Protein AF-A0A5P2C027-F1 (afdb_monomer_lite)

Foldseek 3Di:
DWDWDKDFWFQDPVRCVLQVHDRGQTWIWIWTFDDDPNATFKIKIKTFHCVQQPPFCSRPSDDDVVDPQVRCVVSVNHFDDKDKDKDKDFDDPVCCVSRVDDRVFIKIWIWMFTAGPVRGTGMIMIMIGGPLLCVVVVCLLVCVQPAFAFDPDLVVSCVVSVDDSVSSVVSLVVCVLQVQWDDDVVGTIGGHNQPADEDEVVQQPDFDPFPDPRSVCVVLVVVVWRKDKDWDDWDWDQDDPVQCVLQVHDNPATWIWTWMFMDINNATFKIKIKTFHCVQQPPDCSRPNDADGSHDQVVCVVSVFHFDDKDKDKDWDFDDPCRCVRNVRSDRQIKIWIWIFTAGPPRRTGMTMIMIGRPSRHDYDYDDDDD

Secondary structure (DSSP, 8-state):
---EEEEEEEPPHHHHHHHTS-TT-EEEEEEEEEEETTEEEEEEEEEEEHHHHTTSGGGSSSPPTT-HHHHHHHTT--EEEEEEEEEEE---HHHHHHHT--TT--EEEEEEEEEETTS-EEEEEEEEEEGGGTHHHHHHHHTSS-TTPBPPPHHHHHHHTT--HHHHHHHHHHHHHTTSEE--TTS--EE-----EEE-GGGGTSPPPTTPPPHHHHHHHHTT--EEEEEEEEEEEPPPHHHHHHTT--TT--EEEEEEEEEETTEEEEEEEEEEEHHHHTTSGGGSSSPPTTHHHHHHHHTT----EEEEEEEEEPPPHHHHHHTT-SSSPPEEEEEEEEE-GGG-EEEEEEEEEEGGGEEE-------

Sequence (371 aa):
MPAIRLREVPAPEAVAELLRVTPGDPVVVRRRIIELDGEPCELTETYDPVAIARGTPLAETKKIRGGAVTLLAELGHIGVHVREDVTARMPDGDERTALNLDPAEPVLRLNRVTLDAGDRPIQADMMVMPAHRQQLRYEIMSGDLVPGSKLPSTNQLKERFEASNATIQKALQLLKEEGLVIGRAGAAVTVREHRQRTMRPASYMAPAPPGEPYRWLTEATRHGAAAHSTLLKVAEVRPPADVSAALNLAADETALLRQQILTIDDEPVELVKSYYPLGIARGTAITGKRKIKGGTPSLLAELGYPPRLSVDRVSARVPTQEQFQALRLPSDLPVLRTLRVVHSDDDVPIEVTVMVKAGHLYEMRYEFTPE

Organism: Streptomyces venezuelae (NCBI:txid54571)

InterPro domains:
  IPR000524 Transcription regulator HTH, GntR [PF00392] (134-191)
  IPR000524 Transcription regulator HTH, GntR [PR00035] (151-165)
  IPR000524 Transcription regulator HTH, GntR [PR00035] (165-181)
  IPR000524 Transcription regulator HTH, GntR [PS50949] (126-194)
  IPR000524 Transcription regulator HTH, GntR [SM00345] (132-191)
  IPR000524 Transcription regulator HTH, GntR [cd07377] (134-192)
  IPR011663 UbiC transcription regulator-associated [PF07702] (4-133)
  IPR011663 UbiC transcription regulator-associated [PF07702] (224-360)
  IPR011663 UbiC transcription regulator-associated [SM00866] (1-135)
  IPR011663 UbiC transcription regulator-associated [SM00866] (222-363)
  IPR028978 Chorismate pyruvate-lyase/UbiC transcription regulator-associated domain superfamily [G3DSA:3.40.1410.10] (2-135)
  IPR028978 Chorismate pyruvate-lyase/UbiC transcription regulator-associated domain superfamily [G3DSA:3.40.1410.10] (208-366)
  IPR028978 Chorismate pyruvate-lyase/UbiC transcription regulator-associated domain superfamily [SSF64288] (5-139)
  IPR028978 Chorismate pyruvate-lyase/UbiC transcription regulator-associated domain superfamily [SSF64288] (211-368)
  IPR036388 Winged helix-like DNA-binding domain superfamily [G3DSA:1.10.10.10] (136-201)
  IPR036390 Winged helix DNA-binding domain superfamily [SSF46785] (134-195)
  IPR050679 Bacterial HTH-type transcriptional regulator [PTHR44846] (133-369)

Radius of gyration: 24.4 Å; chains: 1; bounding box: 61×40×64 Å

Structure (mmCIF, N/CA/C/O backbone):
data_AF-A0A5P2C027-F1
#
_entry.id   AF-A0A5P2C027-F1
#
loop_
_atom_site.group_PDB
_atom_site.id
_atom_site.type_symbol
_atom_site.label_atom_id
_atom_site.label_alt_id
_atom_site.label_comp_id
_atom_site.label_asym_id
_atom_site.label_entity_id
_atom_site.label_seq_id
_atom_site.pdbx_PDB_ins_code
_atom_site.Cartn_x
_atom_site.Cartn_y
_atom_site.Cartn_z
_atom_site.occupancy
_atom_site.B_iso_or_equiv
_atom_site.auth_seq_id
_atom_site.auth_comp_id
_atom_site.auth_asym_id
_atom_site.auth_atom_id
_atom_site.pdbx_PDB_model_num
ATOM 1 N N . MET A 1 1 ? 8.558 8.592 -28.792 1.00 34.72 1 MET A N 1
ATOM 2 C CA . MET A 1 1 ? 7.306 8.023 -28.229 1.00 34.72 1 MET A CA 1
ATOM 3 C C . MET A 1 1 ? 7.458 6.517 -28.296 1.00 34.72 1 MET A C 1
ATOM 5 O O . MET A 1 1 ? 7.895 6.073 -29.350 1.00 34.72 1 MET A O 1
ATOM 9 N N . PRO A 1 2 ? 7.148 5.755 -27.234 1.00 49.03 2 PRO A N 1
ATOM 10 C CA . PRO A 1 2 ? 7.379 4.314 -27.240 1.00 49.03 2 PRO A CA 1
ATOM 11 C C . PRO A 1 2 ? 6.586 3.668 -28.380 1.00 49.03 2 PRO A C 1
ATOM 13 O O . PRO A 1 2 ? 5.412 3.993 -28.580 1.00 49.03 2 PRO A O 1
ATOM 16 N N . ALA A 1 3 ? 7.223 2.782 -29.144 1.00 57.41 3 ALA A N 1
ATOM 17 C CA . ALA A 1 3 ? 6.546 2.020 -30.183 1.00 57.41 3 ALA A CA 1
ATOM 18 C C . ALA A 1 3 ? 5.555 1.049 -29.519 1.00 57.41 3 ALA A C 1
ATOM 20 O O . ALA A 1 3 ? 5.962 0.110 -28.836 1.00 57.41 3 ALA A O 1
ATOM 21 N N . ILE A 1 4 ? 4.252 1.297 -29.685 1.00 65.62 4 ILE A N 1
ATOM 22 C CA . ILE A 1 4 ? 3.188 0.434 -29.156 1.00 65.62 4 ILE A CA 1
ATOM 23 C C . ILE A 1 4 ? 2.744 -0.515 -30.267 1.00 65.62 4 ILE A C 1
ATOM 25 O O . ILE A 1 4 ? 2.211 -0.070 -31.284 1.00 65.62 4 ILE A O 1
ATOM 29 N N . ARG A 1 5 ? 2.930 -1.822 -30.067 1.00 76.88 5 ARG A N 1
ATOM 30 C CA . ARG A 1 5 ? 2.364 -2.861 -30.938 1.00 76.88 5 ARG A CA 1
ATOM 31 C C . ARG A 1 5 ? 1.199 -3.534 -30.224 1.00 76.88 5 ARG A C 1
ATOM 33 O O . ARG A 1 5 ? 1.372 -4.068 -29.133 1.00 76.88 5 ARG A O 1
ATOM 40 N N . LEU A 1 6 ? 0.024 -3.482 -30.845 1.00 80.31 6 LEU A N 1
ATOM 41 C CA . LEU A 1 6 ? -1.207 -4.096 -30.357 1.00 80.31 6 LEU A CA 1
ATOM 42 C C . LEU A 1 6 ? -1.567 -5.283 -31.252 1.00 80.31 6 LEU A C 1
ATOM 44 O O . LEU A 1 6 ? -1.564 -5.143 -32.476 1.00 80.31 6 LEU A O 1
ATOM 48 N N . ARG A 1 7 ? -1.902 -6.422 -30.651 1.00 85.56 7 ARG A N 1
ATOM 49 C CA . ARG A 1 7 ? -2.387 -7.610 -31.364 1.00 85.56 7 ARG A CA 1
ATOM 50 C C . ARG A 1 7 ? -3.332 -8.411 -30.464 1.00 85.56 7 ARG A C 1
ATOM 52 O O . ARG A 1 7 ? -3.095 -8.498 -29.264 1.00 85.56 7 ARG A O 1
ATOM 59 N N . GLU A 1 8 ? -4.379 -8.989 -31.041 1.00 89.94 8 GLU A N 1
ATOM 60 C CA . GLU A 1 8 ? -5.101 -10.105 -30.417 1.00 89.94 8 GLU A CA 1
ATOM 61 C C . GLU A 1 8 ? -4.334 -11.383 -30.769 1.00 89.94 8 GLU A C 1
ATOM 63 O O . GLU A 1 8 ? -3.991 -11.598 -31.935 1.00 89.94 8 GLU A O 1
ATOM 68 N N . VAL A 1 9 ? -3.969 -12.175 -29.765 1.00 92.31 9 VAL A N 1
ATOM 69 C CA . VAL A 1 9 ? -3.110 -13.357 -29.921 1.00 92.31 9 VAL A CA 1
ATOM 70 C C . VAL A 1 9 ? -3.631 -14.519 -29.091 1.00 92.31 9 VAL A C 1
ATOM 72 O O . VAL A 1 9 ? -4.274 -14.281 -28.069 1.00 92.31 9 VAL A O 1
ATOM 75 N N . PRO A 1 10 ? -3.330 -15.769 -29.479 1.00 94.12 10 PRO A N 1
ATOM 76 C CA . PRO A 1 10 ? -3.503 -16.901 -28.577 1.00 94.12 10 PRO A CA 1
ATOM 77 C C . PRO A 1 10 ? -2.632 -16.706 -27.330 1.00 94.12 10 PRO A C 1
ATOM 79 O O . PRO A 1 10 ? -1.448 -16.382 -27.456 1.00 94.12 10 PRO A O 1
ATOM 82 N N . ALA A 1 11 ? -3.208 -16.896 -26.142 1.00 92.56 11 ALA A N 1
ATOM 83 C CA . ALA A 1 11 ? -2.509 -16.759 -24.870 1.00 92.56 11 ALA A CA 1
ATOM 84 C C . ALA A 1 11 ? -1.331 -17.746 -24.793 1.00 92.56 11 ALA A C 1
ATOM 86 O O . ALA A 1 11 ? -1.560 -18.961 -24.841 1.00 92.56 11 ALA A O 1
ATOM 87 N N . PRO A 1 12 ? -0.081 -17.257 -24.655 1.00 90.88 12 PRO A N 1
ATOM 88 C CA . PRO A 1 12 ? 1.060 -18.112 -24.334 1.00 90.88 12 PRO A CA 1
ATOM 89 C C . PRO A 1 12 ? 0.836 -18.844 -23.007 1.00 90.88 12 PRO A C 1
ATOM 91 O O . PRO A 1 12 ? 0.180 -18.292 -22.129 1.00 90.88 12 PRO A O 1
ATOM 94 N N . GLU A 1 13 ? 1.427 -20.026 -22.809 1.00 89.69 13 GLU A N 1
ATOM 95 C CA . GLU A 1 13 ? 1.223 -20.837 -21.590 1.00 89.69 13 GLU A CA 1
ATOM 96 C C . GLU A 1 13 ? 1.405 -20.037 -20.291 1.00 89.69 13 GLU A C 1
ATOM 98 O O . GLU A 1 13 ? 0.521 -20.036 -19.440 1.00 89.69 13 GLU A O 1
ATOM 103 N N . ALA A 1 14 ? 2.495 -19.272 -20.179 1.00 84.31 14 ALA A N 1
ATOM 104 C CA . ALA A 1 14 ? 2.765 -18.451 -18.997 1.00 84.31 14 ALA A CA 1
ATOM 105 C C . ALA A 1 14 ? 1.710 -17.351 -18.769 1.00 84.31 14 ALA A C 1
ATOM 107 O O . ALA A 1 14 ? 1.398 -17.010 -17.634 1.00 84.31 14 ALA A O 1
ATOM 108 N N . VAL A 1 15 ? 1.151 -16.785 -19.842 1.00 93.25 15 VAL A N 1
ATOM 109 C CA . VAL A 1 15 ? 0.081 -15.779 -19.752 1.00 93.25 15 VAL A CA 1
ATOM 110 C C . VAL A 1 15 ? -1.243 -16.445 -19.403 1.00 93.25 15 VAL A C 1
ATOM 112 O O . VAL A 1 15 ? -2.004 -15.898 -18.613 1.00 93.25 15 VAL A O 1
ATOM 115 N N . ALA A 1 16 ? -1.512 -17.621 -19.970 1.00 94.19 16 ALA A N 1
ATOM 116 C CA . ALA A 1 16 ? -2.714 -18.392 -19.702 1.00 94.19 16 ALA A CA 1
ATOM 117 C C . ALA A 1 16 ? -2.787 -18.824 -18.233 1.00 94.19 16 ALA A C 1
ATOM 119 O O . ALA A 1 16 ? -3.833 -18.675 -17.607 1.00 94.19 16 ALA A O 1
ATOM 120 N N . GLU A 1 17 ? -1.660 -19.253 -17.660 1.00 91.56 17 GLU A N 1
ATOM 121 C CA . GLU A 1 17 ? -1.535 -19.555 -16.233 1.00 91.56 17 GLU A CA 1
ATOM 122 C C . GLU A 1 17 ? -1.836 -18.323 -15.363 1.00 91.56 17 GLU A C 1
ATOM 124 O O . GLU A 1 17 ? -2.687 -18.385 -14.473 1.00 91.56 17 GLU A O 1
ATOM 129 N N . LEU A 1 18 ? -1.204 -17.179 -15.657 1.00 90.25 18 LEU A N 1
ATOM 130 C CA . LEU A 1 18 ? -1.427 -15.928 -14.920 1.00 90.25 18 LEU A CA 1
ATOM 131 C C . LEU A 1 18 ? -2.881 -15.451 -15.029 1.00 90.25 18 LEU A C 1
ATOM 133 O O . LEU A 1 18 ? -3.500 -15.104 -14.025 1.00 90.25 18 LEU A O 1
ATOM 137 N N . LEU A 1 19 ? -3.443 -15.458 -16.239 1.00 95.12 19 LEU A N 1
ATOM 138 C CA . LEU A 1 19 ? -4.814 -15.029 -16.511 1.00 95.12 19 LEU A CA 1
ATOM 139 C C . LEU A 1 19 ? -5.866 -16.106 -16.217 1.00 95.12 19 LEU A C 1
ATOM 141 O O . LEU A 1 19 ? -7.051 -15.849 -16.412 1.00 95.12 19 LEU A O 1
ATOM 145 N N . ARG A 1 20 ? -5.472 -17.286 -15.725 1.00 95.31 20 ARG A N 1
ATOM 146 C CA . ARG A 1 20 ? -6.372 -18.422 -15.454 1.00 95.31 20 ARG A CA 1
ATOM 147 C C . ARG A 1 20 ? -7.328 -18.708 -16.628 1.00 95.31 20 ARG A C 1
ATOM 149 O O . ARG A 1 20 ? -8.505 -19.002 -16.422 1.00 95.31 20 ARG A O 1
ATOM 156 N N . VAL A 1 21 ? -6.810 -18.596 -17.851 1.00 93.50 21 VAL A N 1
ATOM 157 C CA . VAL A 1 21 ? -7.492 -18.953 -19.107 1.00 93.50 21 VAL A CA 1
ATOM 158 C C . VAL A 1 21 ? -6.856 -20.209 -19.695 1.00 93.50 21 VAL A C 1
ATOM 160 O O . VAL A 1 21 ? -5.806 -20.663 -19.240 1.00 93.50 21 VAL A O 1
ATOM 163 N N . THR A 1 22 ? -7.476 -20.791 -20.715 1.00 94.56 22 THR A N 1
ATOM 164 C CA . THR A 1 22 ? -6.893 -21.940 -21.413 1.00 94.56 22 THR A CA 1
ATOM 165 C C . THR A 1 22 ? -5.741 -21.458 -22.298 1.00 94.56 22 THR A C 1
ATOM 167 O O . THR A 1 22 ? -5.896 -20.447 -22.990 1.00 94.56 22 THR A O 1
ATOM 170 N N . PRO A 1 23 ? -4.584 -22.146 -22.339 1.00 93.88 23 PRO A N 1
ATOM 171 C CA . PRO A 1 23 ? -3.564 -21.866 -23.346 1.00 93.88 23 PRO A CA 1
ATOM 172 C C . PRO A 1 23 ? -4.173 -21.856 -24.752 1.00 93.88 23 PRO A C 1
ATOM 174 O O . PRO A 1 23 ? -4.894 -22.778 -25.131 1.00 93.88 23 PRO A O 1
ATOM 177 N N . GLY A 1 24 ? -3.902 -20.796 -25.515 1.00 91.50 24 GLY A N 1
ATOM 178 C CA . GLY A 1 24 ? -4.522 -20.568 -26.822 1.00 91.50 24 GLY A CA 1
ATOM 179 C C . GLY A 1 24 ? -5.790 -19.705 -26.817 1.00 91.50 24 GLY A C 1
ATOM 180 O O . GLY A 1 24 ? -6.157 -19.218 -27.887 1.00 91.50 24 GLY A O 1
ATOM 181 N N . ASP A 1 25 ? -6.410 -19.442 -25.660 1.00 93.56 25 ASP A N 1
ATOM 182 C CA . ASP A 1 25 ? -7.537 -18.506 -25.564 1.00 93.56 25 ASP A CA 1
ATOM 183 C C . ASP A 1 25 ? -7.110 -17.103 -26.025 1.00 93.56 25 ASP A C 1
ATOM 185 O O . ASP A 1 25 ? -5.972 -16.687 -25.787 1.00 93.56 25 ASP A O 1
ATOM 189 N N . PRO A 1 26 ? -7.987 -16.345 -26.704 1.00 94.38 26 PRO A N 1
ATOM 190 C CA . PRO A 1 26 ? -7.595 -15.068 -27.271 1.00 94.38 26 PRO A CA 1
ATOM 191 C C . PRO A 1 26 ? -7.419 -14.009 -26.171 1.00 94.38 26 PRO A C 1
ATOM 193 O O . PRO A 1 26 ? -8.298 -13.787 -25.332 1.00 94.38 26 PRO A O 1
ATOM 196 N N . VAL A 1 27 ? -6.280 -13.319 -26.208 1.00 96.25 27 VAL A N 1
ATOM 197 C CA . VAL A 1 27 ? -5.920 -12.200 -25.324 1.00 96.25 27 VAL A CA 1
ATOM 198 C C . VAL A 1 27 ? -5.452 -11.009 -26.153 1.00 96.25 27 VAL A C 1
ATOM 200 O O . VAL A 1 27 ? -4.854 -11.165 -27.219 1.00 96.25 27 VAL A O 1
ATOM 203 N N . VAL A 1 28 ? -5.713 -9.800 -25.668 1.00 94.88 28 VAL A N 1
ATOM 204 C CA . VAL A 1 28 ? -5.185 -8.575 -26.273 1.00 94.88 28 VAL A CA 1
ATOM 205 C C . VAL A 1 28 ? -3.840 -8.280 -25.633 1.00 94.88 28 VAL A C 1
ATOM 207 O O . VAL A 1 28 ? -3.765 -8.148 -24.420 1.00 94.88 28 VAL A O 1
ATOM 210 N N . VAL A 1 29 ? -2.780 -8.154 -26.434 1.00 94.56 29 VAL A N 1
ATOM 211 C CA . VAL A 1 29 ? -1.458 -7.762 -25.934 1.00 94.56 29 VAL A CA 1
ATOM 212 C C . VAL A 1 29 ? -1.031 -6.402 -26.465 1.00 94.56 29 VAL A C 1
ATOM 214 O O . VAL A 1 29 ? -1.062 -6.134 -27.671 1.00 94.56 29 VAL A O 1
ATOM 217 N N . ARG A 1 30 ? -0.578 -5.552 -25.542 1.00 90.69 30 ARG A N 1
ATOM 218 C CA . ARG A 1 30 ? 0.087 -4.276 -25.800 1.00 90.69 30 ARG A CA 1
ATOM 219 C C . ARG A 1 30 ? 1.558 -4.401 -25.458 1.00 90.69 30 ARG A C 1
ATOM 221 O O . ARG A 1 30 ? 1.946 -4.356 -24.292 1.00 90.69 30 ARG A O 1
ATOM 228 N N . ARG A 1 31 ? 2.380 -4.498 -26.496 1.00 90.50 31 ARG A N 1
ATOM 229 C CA . ARG A 1 31 ? 3.836 -4.516 -26.388 1.00 90.50 31 ARG A CA 1
ATOM 230 C C . ARG A 1 31 ? 4.387 -3.097 -26.477 1.00 90.50 31 ARG A C 1
ATOM 232 O O . ARG A 1 31 ? 4.053 -2.366 -27.412 1.00 90.50 31 ARG A O 1
ATOM 239 N N . ARG A 1 32 ? 5.223 -2.715 -25.514 1.00 85.81 32 ARG A N 1
ATOM 240 C CA . ARG A 1 32 ? 5.830 -1.388 -25.370 1.00 85.81 32 ARG A CA 1
ATOM 241 C C . ARG A 1 32 ? 7.313 -1.537 -25.068 1.00 85.81 32 ARG A C 1
ATOM 243 O O . ARG A 1 32 ? 7.683 -2.324 -24.209 1.00 85.81 32 ARG A O 1
ATOM 250 N N . ILE A 1 33 ? 8.139 -0.757 -25.754 1.00 85.12 33 ILE A N 1
ATOM 251 C CA . ILE A 1 33 ? 9.543 -0.572 -25.383 1.00 85.12 33 ILE A CA 1
ATOM 252 C C . ILE A 1 33 ? 9.637 0.780 -24.690 1.00 85.12 33 ILE A C 1
ATOM 254 O O . ILE A 1 33 ? 9.237 1.798 -25.260 1.00 85.12 33 ILE A O 1
ATOM 258 N N . ILE A 1 34 ? 10.103 0.777 -23.448 1.00 74.50 34 ILE A N 1
ATOM 259 C CA . ILE A 1 34 ? 10.390 1.988 -22.692 1.00 74.50 34 ILE A CA 1
ATOM 260 C C . ILE A 1 34 ? 11.829 2.379 -23.006 1.00 74.50 34 ILE A C 1
ATOM 262 O O . ILE A 1 34 ? 12.758 1.598 -22.806 1.00 74.50 34 ILE A O 1
ATOM 266 N N . GLU A 1 35 ? 11.987 3.591 -23.527 1.00 67.81 35 GLU A N 1
ATOM 267 C CA . GLU A 1 35 ? 13.278 4.172 -23.878 1.00 67.81 35 GLU A CA 1
ATOM 268 C C . GLU A 1 35 ? 13.659 5.260 -22.880 1.00 67.81 35 GLU A C 1
ATOM 270 O O . GLU A 1 35 ? 12.820 6.040 -22.415 1.00 67.81 35 GLU A O 1
ATOM 275 N N . LEU A 1 36 ? 14.954 5.353 -22.617 1.00 50.41 36 LEU A N 1
ATOM 276 C CA . LEU A 1 36 ? 15.556 6.308 -21.714 1.00 50.41 36 LEU A CA 1
ATOM 277 C C . LEU A 1 36 ? 16.736 6.981 -22.428 1.00 50.41 36 LEU A C 1
ATOM 279 O O . LEU A 1 36 ? 17.735 6.338 -22.710 1.00 50.41 36 LEU A O 1
ATOM 283 N N . ASP A 1 37 ? 16.612 8.276 -22.739 1.00 54.81 37 ASP A N 1
ATOM 284 C CA . ASP A 1 37 ? 17.549 9.009 -23.628 1.00 54.81 37 ASP A CA 1
ATOM 285 C C . ASP A 1 37 ? 17.767 8.352 -25.001 1.00 54.81 37 ASP A C 1
ATOM 287 O O . ASP A 1 37 ? 18.843 8.446 -25.581 1.00 54.81 37 ASP A O 1
ATOM 291 N N . GLY A 1 38 ? 16.732 7.702 -25.538 1.00 65.19 38 GLY A N 1
ATOM 292 C CA . GLY A 1 38 ? 16.801 7.009 -26.828 1.00 65.19 38 GLY A CA 1
ATOM 293 C C . GLY A 1 38 ? 17.336 5.578 -26.751 1.00 65.19 38 GLY A C 1
ATOM 294 O O . GLY A 1 38 ? 17.335 4.899 -27.770 1.00 65.19 38 GLY A O 1
ATOM 295 N N . GLU A 1 39 ? 17.724 5.095 -25.566 1.00 68.31 39 GLU A N 1
ATOM 296 C CA . GLU A 1 39 ? 18.143 3.707 -25.348 1.00 68.31 39 GLU A CA 1
ATOM 297 C C . GLU A 1 39 ? 17.007 2.876 -24.728 1.00 68.31 39 GLU A C 1
ATOM 299 O O . GLU A 1 39 ? 16.474 3.260 -23.680 1.00 68.31 39 GLU A O 1
ATOM 304 N N . PRO A 1 40 ? 16.635 1.724 -25.306 1.00 77.69 40 PRO A N 1
ATOM 305 C CA . PRO A 1 40 ? 15.703 0.785 -24.689 1.00 77.69 40 PRO A CA 1
ATOM 306 C C . PRO A 1 40 ? 16.172 0.322 -23.300 1.00 77.69 40 PRO A C 1
ATOM 308 O O . PRO A 1 40 ? 17.321 -0.085 -23.110 1.00 77.69 40 PRO A O 1
ATOM 311 N N . CYS A 1 41 ? 15.292 0.378 -22.301 1.00 73.25 41 CYS A N 1
ATOM 312 C CA . CYS A 1 41 ? 15.611 -0.049 -20.934 1.00 73.25 41 CYS A CA 1
ATOM 313 C C . CYS A 1 41 ? 14.600 -1.019 -20.322 1.00 73.25 41 CYS A C 1
ATOM 315 O O . CYS A 1 41 ? 14.922 -1.671 -19.333 1.00 73.25 41 CYS A O 1
ATOM 317 N N . GLU A 1 42 ? 13.403 -1.129 -20.892 1.00 79.75 42 GLU A N 1
A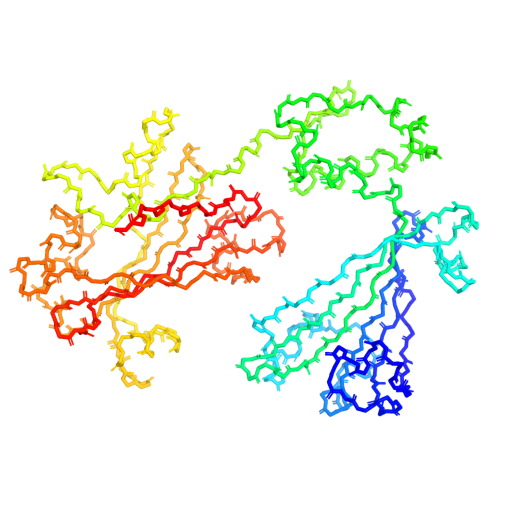TOM 318 C CA . GLU A 1 42 ? 12.404 -2.105 -20.469 1.00 79.75 42 GLU A CA 1
ATOM 319 C C . GLU A 1 42 ? 11.519 -2.496 -21.651 1.00 79.75 42 GLU A C 1
ATOM 321 O O . GLU A 1 42 ? 11.108 -1.653 -22.453 1.00 79.75 42 GLU A O 1
ATOM 326 N N . LEU A 1 43 ? 11.227 -3.789 -21.753 1.00 87.88 43 LEU A N 1
ATOM 327 C CA . LEU A 1 43 ? 10.236 -4.330 -22.663 1.00 87.88 43 LEU A CA 1
ATOM 328 C C . LEU A 1 43 ? 9.047 -4.788 -21.825 1.00 87.88 43 LEU A C 1
ATOM 330 O O . LEU A 1 43 ? 9.174 -5.713 -21.028 1.00 87.88 43 LEU A O 1
ATOM 334 N N . THR A 1 44 ? 7.899 -4.152 -22.030 1.00 85.69 44 THR A N 1
ATOM 335 C CA . THR A 1 44 ? 6.653 -4.462 -21.327 1.00 85.69 44 THR A CA 1
ATOM 336 C C . THR A 1 44 ? 5.646 -5.048 -22.309 1.00 85.69 44 THR A C 1
ATOM 338 O O . THR A 1 44 ? 5.283 -4.407 -23.301 1.00 85.69 44 THR A O 1
ATOM 341 N N . GLU A 1 45 ? 5.130 -6.232 -22.016 1.00 93.31 45 GLU A N 1
ATOM 342 C CA . GLU A 1 45 ? 3.953 -6.798 -22.666 1.00 93.31 45 GLU A CA 1
ATOM 343 C C . GLU A 1 45 ? 2.809 -6.880 -21.661 1.00 93.31 45 GLU A C 1
ATOM 345 O O . GLU A 1 45 ? 2.873 -7.627 -20.691 1.00 93.31 45 GLU A O 1
ATOM 350 N N . THR A 1 46 ? 1.759 -6.102 -21.900 1.00 91.31 46 THR A N 1
ATOM 351 C CA . THR A 1 46 ? 0.536 -6.134 -21.094 1.00 91.31 46 THR A CA 1
ATOM 352 C C . THR A 1 46 ? -0.508 -6.958 -21.827 1.00 91.31 46 THR A C 1
ATOM 354 O O . THR A 1 46 ? -0.824 -6.638 -22.970 1.00 91.31 46 THR A O 1
ATOM 357 N N . TYR A 1 47 ? -1.020 -7.995 -21.179 1.00 95.81 47 TYR A N 1
ATOM 358 C CA . TYR A 1 47 ? -2.032 -8.919 -21.664 1.00 95.81 47 TYR A CA 1
ATOM 359 C C . TYR A 1 47 ? -3.348 -8.685 -20.921 1.00 95.81 47 TYR A C 1
ATOM 361 O O . TYR A 1 47 ? -3.425 -8.839 -19.701 1.00 95.81 47 TYR A O 1
ATOM 369 N N . ASP A 1 48 ? -4.390 -8.368 -21.676 1.00 94.81 48 ASP A N 1
ATOM 370 C CA . ASP A 1 48 ? -5.748 -8.167 -21.190 1.00 94.81 48 ASP A CA 1
ATOM 371 C C . ASP A 1 48 ? -6.652 -9.287 -21.742 1.00 94.81 48 ASP A C 1
ATOM 373 O O . ASP A 1 48 ? -6.621 -9.560 -22.953 1.00 94.81 48 ASP A O 1
ATOM 377 N N . PRO A 1 49 ? -7.488 -9.945 -20.915 1.00 95.00 49 PRO A N 1
ATOM 378 C CA . PRO A 1 49 ? -8.497 -10.875 -21.414 1.00 95.00 49 PRO A CA 1
ATOM 379 C C . PRO A 1 49 ? -9.383 -10.205 -22.470 1.00 95.00 49 PRO A C 1
ATOM 381 O O . PRO A 1 49 ? -9.855 -9.084 -22.272 1.00 95.00 49 PRO A O 1
ATOM 384 N N . VAL A 1 50 ? -9.679 -10.886 -23.583 1.00 92.75 50 VAL A N 1
ATOM 385 C CA . VAL A 1 50 ? -10.518 -10.313 -24.659 1.00 92.75 50 VAL A CA 1
ATOM 386 C C . VAL A 1 50 ? -11.894 -9.880 -24.157 1.00 92.75 50 VAL A C 1
ATOM 388 O O . VAL A 1 50 ? -12.419 -8.869 -24.620 1.00 92.75 50 VAL A O 1
ATOM 391 N N . ALA A 1 51 ? -12.454 -10.595 -23.178 1.00 90.75 51 ALA A N 1
ATOM 392 C CA . ALA A 1 51 ? -13.717 -10.233 -22.537 1.00 90.75 51 ALA A CA 1
ATOM 393 C C . ALA A 1 51 ? -13.691 -8.842 -21.871 1.00 90.75 51 ALA A C 1
ATOM 395 O O . ALA A 1 51 ? -14.741 -8.224 -21.730 1.00 90.75 51 ALA A O 1
ATOM 396 N N . ILE A 1 52 ? -12.506 -8.360 -21.487 1.00 92.31 52 ILE A N 1
ATOM 397 C CA . ILE A 1 52 ? -12.278 -7.052 -20.864 1.00 92.31 52 ILE A CA 1
ATOM 398 C C . ILE A 1 52 ? -11.861 -6.023 -21.917 1.00 92.31 52 ILE A C 1
ATOM 400 O O . ILE A 1 52 ? -12.361 -4.903 -21.944 1.00 92.31 52 ILE A O 1
ATOM 404 N N . ALA A 1 53 ? -10.939 -6.395 -22.806 1.00 91.38 53 ALA A N 1
ATOM 405 C CA . ALA A 1 53 ? -10.324 -5.452 -23.730 1.00 91.38 53 ALA A CA 1
ATOM 406 C C . ALA A 1 53 ? -11.208 -5.086 -24.931 1.00 91.38 53 ALA A C 1
ATOM 408 O O . ALA A 1 53 ? -11.105 -3.971 -25.455 1.00 91.38 53 ALA A O 1
ATOM 409 N N . ARG A 1 54 ? -12.061 -6.005 -25.401 1.00 90.38 54 ARG A N 1
ATOM 410 C CA . ARG A 1 54 ? -12.825 -5.835 -26.644 1.00 90.38 54 ARG A CA 1
ATOM 411 C C . ARG A 1 54 ? -13.787 -4.649 -26.555 1.00 90.38 54 ARG A C 1
ATOM 413 O O . ARG A 1 54 ? -14.591 -4.550 -25.638 1.00 90.38 54 ARG A O 1
ATOM 420 N N . GLY A 1 55 ? -13.734 -3.773 -27.559 1.00 87.50 55 GLY A N 1
ATOM 421 C CA . GLY A 1 55 ? -14.578 -2.574 -27.619 1.00 87.50 55 GLY A CA 1
ATOM 422 C C . GLY A 1 55 ? -14.126 -1.441 -26.692 1.00 87.50 55 GLY A C 1
ATOM 423 O O . GLY A 1 55 ? -14.857 -0.468 -26.530 1.00 87.50 55 GLY A O 1
ATOM 424 N N . THR A 1 56 ? -12.933 -1.549 -26.101 1.00 89.88 56 THR A N 1
ATOM 425 C CA . THR A 1 56 ? -12.359 -0.542 -25.202 1.00 89.88 56 THR A CA 1
ATOM 426 C C . THR A 1 56 ? -11.035 -0.007 -25.761 1.00 89.88 56 THR A C 1
ATOM 428 O O . THR A 1 56 ? -10.403 -0.670 -26.590 1.00 89.88 56 THR A O 1
ATOM 431 N N . PRO A 1 57 ? -10.532 1.135 -25.257 1.00 88.12 57 PRO A N 1
ATOM 432 C CA . PRO A 1 57 ? -9.210 1.633 -25.634 1.00 88.12 57 PRO A CA 1
ATOM 433 C C . PRO A 1 57 ? -8.024 0.701 -25.303 1.00 88.12 57 PRO A C 1
ATOM 435 O O . PRO A 1 57 ? -6.913 0.969 -25.765 1.00 88.12 57 PRO A O 1
ATOM 438 N N . LEU A 1 58 ? -8.214 -0.381 -24.528 1.00 85.81 58 LEU A N 1
ATOM 439 C CA . LEU A 1 58 ? -7.196 -1.433 -24.347 1.00 85.81 58 LEU A CA 1
ATOM 440 C C . LEU A 1 58 ? -6.904 -2.156 -25.668 1.00 85.81 58 LEU A C 1
ATOM 442 O O . LEU A 1 58 ? -5.753 -2.477 -25.954 1.00 85.81 58 LEU A O 1
ATOM 446 N N . ALA A 1 59 ? -7.925 -2.312 -26.515 1.00 87.00 59 ALA A N 1
ATOM 447 C CA . ALA A 1 59 ? -7.827 -2.863 -27.862 1.00 87.00 59 ALA A CA 1
ATOM 448 C C . ALA A 1 59 ? -7.533 -1.791 -28.934 1.00 87.00 59 ALA A C 1
ATOM 450 O O . ALA A 1 59 ? -7.794 -2.004 -30.118 1.00 87.00 59 ALA A O 1
ATOM 451 N N . GLU A 1 60 ? -6.958 -0.645 -28.551 1.00 85.38 60 GLU A N 1
ATOM 452 C CA . GLU A 1 60 ? -6.530 0.406 -29.479 1.00 85.38 60 GLU A CA 1
ATOM 453 C C . GLU A 1 60 ? -5.045 0.768 -29.298 1.00 85.38 60 GLU A C 1
ATOM 455 O O . GLU A 1 60 ? -4.467 0.710 -28.210 1.00 85.38 60 GLU A O 1
ATOM 460 N N . THR A 1 61 ? -4.384 1.196 -30.376 1.00 76.81 61 THR A N 1
ATOM 461 C CA . THR A 1 61 ? -2.980 1.659 -30.334 1.00 76.81 61 THR A CA 1
ATOM 462 C C . THR A 1 61 ? -2.832 3.071 -29.765 1.00 76.81 61 THR A C 1
ATOM 464 O O . THR A 1 61 ? -1.724 3.505 -29.447 1.00 76.81 61 THR A O 1
ATOM 467 N N . LYS A 1 62 ? -3.940 3.803 -29.605 1.00 76.75 62 LYS A N 1
ATOM 468 C CA . LYS A 1 62 ? -3.947 5.173 -29.088 1.00 76.75 62 LYS A CA 1
ATOM 469 C C . LYS A 1 62 ? -3.588 5.217 -27.601 1.00 76.75 62 LYS A C 1
ATOM 471 O O . LYS A 1 62 ? -3.791 4.271 -26.835 1.00 76.75 62 LYS A O 1
ATOM 476 N N . LYS A 1 63 ? -3.064 6.367 -27.171 1.00 70.81 63 LYS A N 1
ATOM 477 C CA . LYS A 1 63 ? -2.823 6.639 -25.751 1.00 70.81 63 LYS A CA 1
ATOM 478 C C . LYS A 1 63 ? -4.157 6.597 -25.000 1.00 70.81 63 LYS A C 1
ATOM 480 O O . LYS A 1 63 ? -5.074 7.342 -25.334 1.00 70.81 63 LYS A O 1
ATOM 485 N N . ILE A 1 64 ? -4.233 5.765 -23.966 1.00 74.19 64 ILE A N 1
ATOM 486 C CA . ILE A 1 64 ? -5.398 5.701 -23.081 1.00 74.19 64 ILE A CA 1
ATOM 487 C C . ILE A 1 64 ? -5.352 6.921 -22.162 1.00 74.19 64 ILE A C 1
ATOM 489 O O . ILE A 1 64 ? -4.388 7.111 -21.413 1.00 74.19 64 ILE A O 1
ATOM 493 N N . ARG A 1 65 ? -6.366 7.785 -22.245 1.00 63.41 65 ARG A N 1
ATOM 494 C CA . ARG A 1 65 ? -6.489 8.962 -21.378 1.00 63.41 65 ARG A CA 1
ATOM 495 C C . ARG A 1 65 ? -6.679 8.486 -19.935 1.00 63.41 65 ARG A C 1
ATOM 497 O O . ARG A 1 65 ? -7.520 7.642 -19.685 1.00 63.41 65 ARG A O 1
ATOM 504 N N . GLY A 1 66 ? -5.861 8.985 -19.008 1.00 52.41 66 GLY A N 1
ATOM 505 C CA . GLY A 1 66 ? -5.865 8.516 -17.614 1.00 52.41 66 GLY A CA 1
ATOM 506 C C . GLY A 1 66 ? -5.125 7.191 -17.369 1.00 52.41 66 GLY A C 1
ATOM 507 O O . GLY A 1 66 ? -4.920 6.837 -16.215 1.00 52.41 66 GLY A O 1
ATOM 508 N N . GLY A 1 67 ? -4.653 6.498 -18.413 1.00 67.19 67 GLY A N 1
ATOM 509 C CA . GLY A 1 67 ? -3.921 5.230 -18.296 1.00 67.19 67 GLY A CA 1
ATOM 510 C C . GLY A 1 67 ? -4.819 3.987 -18.256 1.00 67.19 67 GLY A C 1
ATOM 511 O O . GLY A 1 67 ? -6.023 4.078 -18.033 1.00 67.19 67 GLY A O 1
ATOM 512 N N . ALA A 1 68 ? -4.221 2.814 -18.496 1.00 70.50 68 ALA A N 1
ATOM 513 C CA . ALA A 1 68 ? -4.936 1.533 -18.582 1.00 70.50 68 ALA A CA 1
ATOM 514 C C . ALA A 1 68 ? -5.654 1.163 -17.273 1.00 70.50 68 ALA A C 1
ATOM 516 O O . ALA A 1 68 ? -6.793 0.720 -17.308 1.00 70.50 68 ALA A O 1
ATOM 517 N N . VAL A 1 69 ? -5.031 1.440 -16.124 1.00 68.75 69 VAL A N 1
ATOM 518 C CA . VAL A 1 69 ? -5.613 1.177 -14.796 1.00 68.75 69 VAL A CA 1
ATOM 519 C C . VAL A 1 69 ? -6.897 1.981 -14.570 1.00 68.75 69 VAL A C 1
ATOM 521 O O . VAL A 1 69 ? -7.886 1.436 -14.090 1.00 68.75 69 VAL A O 1
ATOM 524 N N . THR A 1 70 ? -6.901 3.264 -14.944 1.00 67.38 70 THR A N 1
ATOM 525 C CA . THR A 1 70 ? -8.087 4.127 -14.826 1.00 67.38 70 THR A CA 1
ATOM 526 C C . THR A 1 70 ? -9.220 3.608 -15.699 1.00 67.38 70 THR A C 1
ATOM 528 O O . THR A 1 70 ? -10.341 3.471 -15.222 1.00 67.38 70 THR A O 1
ATOM 531 N N . LEU A 1 71 ? -8.913 3.244 -16.946 1.00 77.81 71 LEU A N 1
ATOM 532 C CA . LEU A 1 71 ? -9.892 2.667 -17.859 1.00 77.81 71 LEU A CA 1
ATOM 533 C C . LEU A 1 71 ? -10.465 1.343 -17.329 1.00 77.81 71 LEU A C 1
ATOM 535 O O . LEU A 1 71 ? -11.675 1.159 -17.346 1.00 77.81 71 LEU A O 1
ATOM 539 N N . LEU A 1 72 ? -9.623 0.434 -16.831 1.00 79.19 72 LEU A N 1
ATOM 540 C CA . LEU A 1 72 ? -10.080 -0.827 -16.239 1.00 79.19 72 LEU A CA 1
ATOM 541 C C . LEU A 1 72 ? -11.038 -0.578 -15.066 1.00 79.19 72 LEU A C 1
ATOM 543 O O . LEU A 1 72 ? -12.098 -1.197 -15.001 1.00 79.19 72 LEU A O 1
ATOM 547 N N . ALA A 1 73 ? -10.725 0.382 -14.194 1.00 75.06 73 ALA A N 1
ATOM 548 C CA . ALA A 1 73 ? -11.604 0.757 -13.091 1.00 75.06 73 ALA A CA 1
ATOM 549 C C . ALA A 1 73 ? -12.938 1.365 -13.569 1.00 75.06 73 ALA A C 1
ATOM 551 O O . ALA A 1 73 ? -13.984 1.023 -13.021 1.00 75.06 73 ALA A O 1
ATOM 552 N N . GLU A 1 74 ? -12.924 2.217 -14.602 1.00 82.50 74 GLU A N 1
ATOM 553 C CA . GLU A 1 74 ? -14.137 2.768 -15.237 1.00 82.50 74 GLU A CA 1
ATOM 554 C C . GLU A 1 74 ? -15.024 1.672 -15.846 1.00 82.50 74 GLU A C 1
ATOM 556 O O . GLU A 1 74 ? -16.249 1.773 -15.810 1.00 82.50 74 GLU A O 1
ATOM 561 N N . LEU A 1 75 ? -14.413 0.597 -16.349 1.00 85.06 75 LEU A N 1
ATOM 562 C CA . LEU A 1 75 ? -15.097 -0.590 -16.867 1.00 85.06 75 LEU A CA 1
ATOM 563 C C . LEU A 1 75 ? -15.568 -1.552 -15.758 1.00 85.06 75 LEU A C 1
ATOM 565 O O . LEU A 1 75 ? -16.161 -2.586 -16.053 1.00 85.06 75 LEU A O 1
ATOM 569 N N . GLY A 1 76 ? -15.318 -1.233 -14.483 1.00 85.19 76 GLY A N 1
ATOM 570 C CA . GLY A 1 76 ? -15.684 -2.070 -13.336 1.00 85.19 76 GLY A CA 1
ATOM 571 C C . GLY A 1 76 ? -14.670 -3.170 -12.994 1.00 85.19 76 GLY A C 1
ATOM 572 O O . GLY A 1 76 ? -14.903 -3.952 -12.073 1.00 85.19 76 GLY A O 1
ATOM 573 N N . HIS A 1 77 ? -13.526 -3.216 -13.679 1.00 86.69 77 HIS A N 1
ATOM 574 C CA . HIS A 1 77 ? -12.415 -4.127 -13.407 1.00 86.69 77 HIS A CA 1
ATOM 575 C C . HIS A 1 77 ? -11.412 -3.466 -12.459 1.00 86.69 77 HIS A C 1
ATOM 577 O O . HIS A 1 77 ? -10.379 -2.931 -12.858 1.00 86.69 77 HIS A O 1
ATOM 583 N N . ILE A 1 78 ? -11.737 -3.477 -11.168 1.00 82.44 78 ILE A N 1
ATOM 584 C CA . ILE A 1 78 ? -10.900 -2.866 -10.134 1.00 82.44 78 ILE A CA 1
ATOM 585 C C . ILE A 1 78 ? -9.923 -3.911 -9.604 1.00 82.44 78 ILE A C 1
ATOM 587 O O . ILE A 1 78 ? -10.318 -4.824 -8.881 1.00 82.44 78 ILE A O 1
ATOM 591 N N . GLY A 1 79 ? -8.642 -3.749 -9.931 1.00 68.81 79 GLY A N 1
ATOM 592 C CA . GLY A 1 79 ? -7.573 -4.553 -9.348 1.00 68.81 79 GLY A CA 1
ATOM 593 C C . GLY A 1 79 ? -7.415 -4.257 -7.858 1.00 68.81 79 GLY A C 1
ATOM 594 O O . GLY A 1 79 ? -7.179 -3.110 -7.479 1.00 68.81 79 GLY A O 1
ATOM 595 N N . VAL A 1 80 ? -7.537 -5.279 -7.011 1.00 63.72 80 VAL A N 1
ATOM 596 C CA . VAL A 1 80 ? -7.358 -5.152 -5.552 1.00 63.72 80 VAL A CA 1
ATOM 597 C C . VAL A 1 80 ? -6.219 -6.009 -5.017 1.00 63.72 80 VAL A C 1
ATOM 599 O O . VAL A 1 80 ? -5.718 -5.731 -3.928 1.00 63.72 80 VAL A O 1
ATOM 602 N N . HIS A 1 81 ? -5.799 -7.022 -5.773 1.00 52.66 81 HIS A N 1
ATOM 603 C CA . HIS A 1 81 ? -4.648 -7.851 -5.453 1.00 52.66 81 HIS A CA 1
ATOM 604 C C . HIS A 1 81 ? -3.700 -7.896 -6.647 1.00 52.66 81 HIS A C 1
ATOM 606 O O . HIS A 1 81 ? -4.126 -7.896 -7.801 1.00 52.66 81 HIS A O 1
ATOM 612 N N . VAL A 1 82 ? -2.405 -7.909 -6.364 1.00 56.56 82 VAL A N 1
ATOM 613 C CA . VAL A 1 82 ? -1.363 -8.045 -7.373 1.00 56.56 82 VAL A CA 1
ATOM 614 C C . VAL A 1 82 ? -0.414 -9.120 -6.887 1.00 56.56 82 VAL A C 1
ATOM 616 O O . VAL A 1 82 ? 0.049 -9.062 -5.748 1.00 56.56 82 VAL A O 1
ATOM 619 N N . ARG A 1 83 ? -0.129 -10.083 -7.756 1.00 57.97 83 ARG A N 1
ATOM 620 C CA . ARG A 1 83 ? 0.912 -11.080 -7.534 1.00 57.97 83 ARG A CA 1
ATOM 621 C C . ARG A 1 83 ? 2.022 -10.850 -8.545 1.00 57.97 83 ARG A C 1
ATOM 623 O O . ARG A 1 83 ? 1.742 -10.674 -9.729 1.00 57.97 83 ARG A O 1
ATOM 630 N N . GLU A 1 84 ? 3.257 -10.871 -8.069 1.00 54.44 84 GLU A N 1
ATOM 631 C CA . GLU A 1 84 ? 4.447 -10.690 -8.892 1.00 54.44 84 GLU A CA 1
ATOM 632 C C . GLU A 1 84 ? 5.427 -11.830 -8.651 1.00 54.44 84 GLU A C 1
ATOM 634 O O . GLU A 1 84 ? 5.647 -12.234 -7.512 1.00 54.44 84 GLU A O 1
ATOM 639 N N . ASP A 1 85 ? 6.018 -12.320 -9.734 1.00 52.06 85 ASP A N 1
ATOM 640 C CA . ASP A 1 85 ? 7.076 -13.318 -9.728 1.00 52.06 85 ASP A CA 1
ATOM 641 C C . ASP A 1 85 ? 8.266 -12.752 -10.519 1.00 52.06 85 ASP A C 1
ATOM 643 O O . ASP A 1 85 ? 8.127 -12.345 -11.678 1.00 52.06 85 ASP A O 1
ATOM 647 N N . VAL A 1 86 ? 9.443 -12.703 -9.886 1.00 57.59 86 VAL A N 1
ATOM 648 C CA . VAL A 1 86 ? 10.671 -12.138 -10.466 1.00 57.59 86 VAL A CA 1
ATOM 649 C C . VAL A 1 86 ? 11.704 -13.236 -10.663 1.00 57.59 86 VAL A C 1
ATOM 651 O O . VAL A 1 86 ? 11.999 -14.004 -9.751 1.00 57.59 86 VAL A O 1
ATOM 654 N N . THR A 1 87 ? 12.276 -13.299 -11.860 1.00 51.84 87 THR A N 1
ATOM 655 C CA . THR A 1 87 ? 13.296 -14.284 -12.235 1.00 51.84 87 THR A CA 1
ATOM 656 C C . THR A 1 87 ? 14.434 -13.608 -12.992 1.00 51.84 87 THR A C 1
ATOM 658 O O . THR A 1 87 ? 14.238 -12.571 -13.622 1.00 51.84 87 THR A O 1
ATOM 661 N N . ALA A 1 88 ? 15.628 -14.193 -12.944 1.00 59.72 88 ALA A N 1
ATOM 662 C CA . ALA A 1 88 ? 16.758 -13.784 -13.771 1.00 59.72 88 ALA A CA 1
ATOM 663 C C . ALA A 1 88 ? 17.039 -14.872 -14.813 1.00 59.72 88 ALA A C 1
ATOM 665 O O . ALA A 1 88 ? 17.048 -16.058 -14.478 1.00 59.72 88 ALA A O 1
ATOM 666 N N . ARG A 1 89 ? 17.262 -14.485 -16.072 1.00 80.00 89 ARG A N 1
ATOM 667 C CA . ARG A 1 89 ? 17.637 -15.411 -17.153 1.00 80.00 89 ARG A CA 1
ATOM 668 C C . ARG A 1 89 ? 18.420 -14.703 -18.253 1.00 80.00 89 ARG A C 1
ATOM 670 O O . ARG A 1 89 ? 18.439 -13.479 -18.303 1.00 80.00 89 ARG A O 1
ATOM 677 N N . MET A 1 90 ? 19.012 -15.462 -19.172 1.00 79.19 90 MET A N 1
ATOM 678 C CA . MET A 1 90 ? 19.540 -14.881 -20.410 1.00 79.19 90 MET A CA 1
ATOM 679 C C . MET A 1 90 ? 18.393 -14.423 -21.325 1.00 79.19 90 MET A C 1
ATOM 681 O O . MET A 1 90 ? 17.357 -15.104 -21.370 1.00 79.19 90 MET A O 1
ATOM 685 N N . PRO A 1 91 ? 18.546 -13.291 -22.035 1.00 79.81 91 PRO A N 1
ATOM 686 C CA . PRO A 1 91 ? 17.540 -12.786 -22.954 1.00 79.81 91 PRO A CA 1
ATOM 687 C C . PRO A 1 91 ? 17.440 -13.670 -24.198 1.00 79.81 91 PRO A C 1
ATOM 689 O O . PRO A 1 91 ? 18.423 -14.258 -24.656 1.00 79.81 91 PRO A O 1
ATOM 692 N N . ASP A 1 92 ? 16.247 -13.748 -24.776 1.00 86.62 92 ASP A N 1
ATOM 693 C CA . ASP A 1 92 ? 16.040 -14.418 -26.057 1.00 86.62 92 ASP A CA 1
ATOM 694 C C . ASP A 1 92 ? 16.409 -13.507 -27.248 1.00 86.62 92 ASP A C 1
ATOM 696 O O . ASP A 1 92 ? 16.921 -12.397 -27.096 1.00 86.62 92 ASP A O 1
ATOM 700 N N . GLY A 1 93 ? 16.232 -13.987 -28.483 1.00 87.12 93 GLY A N 1
ATOM 701 C CA . GLY A 1 93 ? 16.563 -13.204 -29.680 1.00 87.12 93 GLY A CA 1
ATOM 702 C C . GLY A 1 93 ? 15.733 -11.926 -29.851 1.00 87.12 93 GLY A C 1
ATOM 703 O O . GLY A 1 93 ? 16.271 -10.911 -30.298 1.00 87.12 93 GLY A O 1
ATOM 704 N N . ASP A 1 94 ? 14.450 -11.964 -29.493 1.00 89.25 94 ASP A N 1
ATOM 705 C CA . ASP A 1 94 ? 13.542 -10.822 -29.629 1.00 89.25 94 ASP A CA 1
ATOM 706 C C . ASP A 1 94 ? 13.826 -9.784 -28.542 1.00 89.25 94 ASP A C 1
ATOM 708 O O . ASP A 1 94 ? 13.920 -8.596 -28.839 1.00 89.25 94 ASP A O 1
ATOM 712 N N . GLU A 1 95 ? 14.062 -10.225 -27.308 1.00 88.62 95 GLU A N 1
ATOM 713 C CA . GLU A 1 95 ? 14.466 -9.365 -26.194 1.00 88.62 95 GLU A CA 1
ATOM 714 C C . GLU A 1 95 ? 15.810 -8.689 -26.456 1.00 88.62 95 GLU A C 1
ATOM 716 O O . GLU A 1 95 ? 15.911 -7.476 -26.287 1.00 88.62 95 GLU A O 1
ATOM 721 N N . ARG A 1 96 ? 16.818 -9.426 -26.947 1.00 88.00 96 ARG A N 1
ATOM 722 C CA . ARG A 1 96 ? 18.120 -8.839 -27.319 1.00 88.00 96 ARG A CA 1
ATOM 723 C C . ARG A 1 96 ? 17.976 -7.751 -28.368 1.00 88.00 96 ARG A C 1
ATOM 725 O O . ARG A 1 96 ? 18.583 -6.694 -28.245 1.00 88.00 96 ARG A O 1
ATOM 732 N N . THR A 1 97 ? 17.146 -7.996 -29.377 1.00 90.06 97 THR A N 1
ATOM 733 C CA . THR A 1 97 ? 16.904 -7.019 -30.443 1.00 90.06 97 THR A CA 1
ATOM 734 C C . THR A 1 97 ? 16.130 -5.811 -29.917 1.00 90.06 97 THR A C 1
ATOM 736 O O . THR A 1 97 ? 16.473 -4.673 -30.222 1.00 90.06 97 THR A O 1
ATOM 739 N N . ALA A 1 98 ? 15.085 -6.044 -29.119 1.00 88.25 98 ALA A N 1
ATOM 740 C CA . ALA A 1 98 ? 14.211 -4.996 -28.601 1.00 88.25 98 ALA A CA 1
ATOM 741 C C . ALA A 1 98 ? 14.887 -4.111 -27.549 1.00 88.25 98 ALA A C 1
ATOM 743 O O . ALA A 1 98 ? 14.560 -2.931 -27.458 1.00 88.25 98 ALA A O 1
ATOM 744 N N . LEU A 1 99 ? 15.797 -4.683 -26.758 1.00 83.75 99 LEU A N 1
ATOM 745 C CA . LEU A 1 99 ? 16.487 -4.005 -25.663 1.00 83.75 99 LEU A CA 1
ATOM 746 C C . LEU A 1 99 ? 17.945 -3.649 -25.973 1.00 83.75 99 LEU A C 1
ATOM 748 O O . LEU A 1 99 ? 18.612 -3.085 -25.111 1.00 83.75 99 LEU A O 1
ATOM 752 N N . ASN A 1 100 ? 18.420 -3.945 -27.187 1.00 85.38 100 ASN A N 1
ATOM 753 C CA . ASN A 1 100 ? 19.802 -3.724 -27.615 1.00 85.38 100 ASN A CA 1
ATOM 754 C C . ASN A 1 100 ? 20.830 -4.371 -26.659 1.00 85.38 100 ASN A C 1
ATOM 756 O O . ASN A 1 100 ? 21.749 -3.709 -26.182 1.00 85.38 100 ASN A O 1
ATOM 760 N N . LEU A 1 101 ? 20.630 -5.657 -26.339 1.00 78.81 101 LEU A N 1
ATOM 761 C CA . LEU A 1 101 ? 21.425 -6.384 -25.336 1.00 78.81 101 LEU A CA 1
ATOM 762 C C . LEU A 1 101 ? 22.488 -7.280 -25.958 1.00 78.81 101 LEU A C 1
ATOM 764 O O . LEU A 1 101 ? 22.252 -7.938 -26.979 1.00 78.81 101 LEU A O 1
ATOM 768 N N . ASP A 1 102 ? 23.622 -7.386 -25.265 1.00 77.31 102 ASP A N 1
ATOM 769 C CA . ASP A 1 102 ? 24.627 -8.404 -25.550 1.00 77.31 102 ASP A CA 1
ATOM 770 C C . ASP A 1 102 ? 24.095 -9.809 -25.174 1.00 77.31 102 ASP A C 1
ATOM 772 O O . ASP A 1 102 ? 23.406 -9.963 -24.163 1.00 77.31 102 ASP A O 1
ATOM 776 N N . PRO A 1 103 ? 24.388 -10.868 -25.957 1.00 71.62 103 PRO A N 1
ATOM 777 C CA . PRO A 1 103 ? 23.991 -12.238 -25.626 1.00 71.62 103 PRO A CA 1
ATOM 778 C C . PRO A 1 103 ? 24.447 -12.750 -24.255 1.00 71.62 103 PRO A C 1
ATOM 780 O O . PRO A 1 103 ? 23.817 -13.667 -23.729 1.00 71.62 103 PRO A O 1
ATOM 783 N N . ALA A 1 104 ? 25.539 -12.213 -23.709 1.00 73.06 104 ALA A N 1
ATOM 784 C CA . ALA A 1 104 ? 26.074 -12.571 -22.400 1.00 73.06 104 ALA A CA 1
ATOM 785 C C . ALA A 1 104 ? 25.437 -11.775 -21.246 1.00 73.06 104 ALA A C 1
ATOM 787 O O . ALA A 1 104 ? 25.751 -12.027 -20.082 1.00 73.06 104 ALA A O 1
ATOM 788 N N . GLU A 1 105 ? 24.550 -10.827 -21.543 1.00 69.19 105 GLU A N 1
ATOM 789 C CA . GLU A 1 105 ? 23.965 -9.941 -20.551 1.00 69.19 105 GLU A CA 1
ATOM 790 C C . GLU A 1 105 ? 22.631 -10.497 -20.020 1.00 69.19 105 GLU A C 1
ATOM 792 O O . GLU A 1 105 ? 21.671 -10.610 -20.784 1.00 69.19 105 GLU A O 1
ATOM 797 N N . PRO A 1 106 ? 22.516 -10.850 -18.726 1.00 61.47 106 PRO A N 1
ATOM 798 C CA . PRO A 1 106 ? 21.273 -11.375 -18.179 1.00 61.47 106 PRO A CA 1
ATOM 799 C C . PRO A 1 106 ? 20.203 -10.285 -18.039 1.00 61.47 106 PRO A C 1
ATOM 801 O O . PRO A 1 106 ? 20.483 -9.113 -17.773 1.00 61.47 106 PRO A O 1
ATOM 804 N N . VAL A 1 107 ? 18.944 -10.703 -18.126 1.00 73.81 107 VAL A N 1
ATOM 805 C CA . VAL A 1 107 ? 17.768 -9.867 -17.881 1.00 73.81 107 VAL A CA 1
ATOM 806 C C . VAL A 1 107 ? 17.030 -10.309 -16.625 1.00 73.81 107 VAL A C 1
ATOM 808 O O . VAL A 1 107 ? 16.995 -11.491 -16.275 1.00 73.81 107 VAL A O 1
ATOM 811 N N . LEU A 1 108 ? 16.399 -9.346 -15.961 1.00 63.94 108 LEU A N 1
ATOM 812 C CA . LEU A 1 108 ? 15.347 -9.595 -14.988 1.00 63.94 108 LEU A CA 1
ATOM 813 C C . LEU A 1 108 ? 14.013 -9.652 -15.720 1.00 63.94 108 LEU A C 1
ATOM 815 O O . LEU A 1 108 ? 13.664 -8.732 -16.460 1.00 63.94 108 LEU A O 1
ATOM 819 N N . ARG A 1 109 ? 13.262 -10.722 -15.480 1.00 74.44 109 ARG A N 1
ATOM 820 C CA . ARG A 1 109 ? 11.885 -10.879 -15.925 1.00 74.44 109 ARG A CA 1
ATOM 821 C C . ARG A 1 109 ? 10.962 -10.772 -14.722 1.00 74.44 109 ARG A C 1
ATOM 823 O O . ARG A 1 109 ? 11.081 -11.564 -13.789 1.00 74.44 109 ARG A O 1
ATOM 830 N N . LEU A 1 110 ? 10.029 -9.832 -14.776 1.00 70.62 110 LEU A N 1
ATOM 831 C CA . LEU A 1 110 ? 8.957 -9.669 -13.804 1.00 70.62 110 LEU A CA 1
ATOM 832 C C . LEU A 1 110 ? 7.634 -10.028 -14.479 1.00 70.62 110 LEU A C 1
ATOM 834 O O . LEU A 1 110 ? 7.230 -9.404 -15.459 1.00 70.62 110 LEU A O 1
ATOM 838 N N . ASN A 1 111 ? 6.981 -11.062 -13.965 1.00 75.62 111 ASN A N 1
ATOM 839 C CA . ASN A 1 111 ? 5.620 -11.417 -14.331 1.00 75.62 111 ASN A CA 1
ATOM 840 C C . ASN A 1 111 ? 4.700 -10.879 -13.247 1.00 75.62 111 ASN A C 1
ATOM 842 O O . ASN A 1 111 ? 4.887 -11.183 -12.073 1.00 75.62 111 ASN A O 1
ATOM 846 N N . ARG A 1 112 ? 3.694 -10.113 -13.632 1.00 78.81 112 ARG A N 1
ATOM 847 C CA . ARG A 1 112 ? 2.703 -9.543 -12.732 1.00 78.81 112 ARG A CA 1
ATOM 848 C C . ARG A 1 112 ? 1.323 -9.980 -13.181 1.00 78.81 112 ARG A C 1
ATOM 850 O O . ARG A 1 112 ? 1.021 -9.929 -14.365 1.00 78.81 112 ARG A O 1
ATOM 857 N N . VAL A 1 113 ? 0.458 -10.336 -12.243 1.00 88.06 113 VAL A N 1
ATOM 858 C CA . VAL A 1 113 ? -0.978 -10.477 -12.489 1.00 88.06 113 VAL A CA 1
ATOM 859 C C . VAL A 1 113 ? -1.747 -9.581 -11.533 1.00 88.06 113 VAL A C 1
ATOM 861 O O . VAL A 1 113 ? -1.480 -9.547 -10.333 1.00 88.06 113 VAL A O 1
ATOM 864 N N . THR A 1 114 ? -2.705 -8.843 -12.079 1.00 73.50 114 THR A N 1
ATOM 865 C CA . THR A 1 114 ? -3.647 -8.028 -11.318 1.00 73.50 114 THR A CA 1
ATOM 866 C C . THR A 1 114 ? -4.974 -8.772 -11.229 1.00 73.50 114 THR A C 1
ATOM 868 O O . THR A 1 114 ? -5.548 -9.142 -12.253 1.00 73.50 114 THR A O 1
ATOM 871 N N . LEU A 1 115 ? -5.457 -8.982 -10.006 1.00 72.62 115 LEU A N 1
ATOM 872 C CA . LEU A 1 115 ? -6.696 -9.683 -9.686 1.00 72.62 115 LEU A CA 1
ATOM 873 C C . LEU A 1 115 ? -7.724 -8.697 -9.114 1.00 72.62 115 LEU A C 1
ATOM 875 O O . LEU A 1 115 ? -7.376 -7.786 -8.352 1.00 72.62 115 LEU A O 1
ATOM 879 N N . ASP A 1 116 ? -8.992 -8.885 -9.465 1.00 83.94 116 ASP A N 1
ATOM 880 C CA . ASP A 1 116 ? -10.107 -8.150 -8.872 1.00 83.94 116 ASP A CA 1
ATOM 881 C C . ASP A 1 116 ? -10.520 -8.706 -7.496 1.00 83.94 116 ASP A C 1
ATOM 883 O O . ASP A 1 116 ? -9.916 -9.635 -6.960 1.00 83.94 116 ASP A O 1
ATOM 887 N N . ALA A 1 117 ? -11.553 -8.115 -6.887 1.00 76.56 117 ALA A N 1
ATOM 888 C CA . ALA A 1 117 ? -12.040 -8.523 -5.565 1.00 76.56 117 ALA A CA 1
ATOM 889 C C . ALA A 1 117 ? -12.620 -9.946 -5.509 1.00 76.56 117 ALA A C 1
ATOM 891 O O . ALA A 1 117 ? -12.782 -10.487 -4.417 1.00 76.56 117 ALA A O 1
ATOM 892 N N . GLY A 1 118 ? -12.924 -10.545 -6.661 1.00 85.38 118 GLY A N 1
ATOM 893 C CA . GLY A 1 118 ? -13.341 -11.937 -6.790 1.00 85.38 118 GLY A CA 1
ATOM 894 C C . GLY A 1 118 ? -12.187 -12.891 -7.099 1.00 85.38 118 GLY A C 1
ATOM 895 O O . GLY A 1 118 ? -12.455 -14.006 -7.534 1.00 85.38 118 GLY A O 1
ATOM 896 N N . ASP A 1 119 ? -10.932 -12.458 -6.927 1.00 82.69 119 ASP A N 1
ATOM 897 C CA . ASP A 1 119 ? -9.723 -13.215 -7.283 1.00 82.69 119 ASP A CA 1
ATOM 898 C C . ASP A 1 119 ? -9.646 -13.558 -8.783 1.00 82.69 119 ASP A C 1
ATOM 900 O O . ASP A 1 119 ? -8.992 -14.519 -9.199 1.00 82.69 119 ASP A O 1
ATOM 904 N N . ARG A 1 120 ? -10.330 -12.773 -9.629 1.00 91.81 120 ARG A N 1
ATOM 905 C CA . ARG A 1 120 ? -10.314 -12.971 -11.079 1.00 91.81 120 ARG A CA 1
ATOM 906 C C . ARG A 1 120 ? -9.209 -12.123 -11.697 1.00 91.81 120 ARG A C 1
ATOM 908 O O . ARG A 1 120 ? -9.173 -10.916 -11.452 1.00 91.81 120 ARG A O 1
ATOM 915 N N . PRO A 1 121 ? -8.331 -12.706 -12.518 1.00 91.94 121 PRO A N 1
ATOM 916 C CA . PRO A 1 121 ? -7.301 -11.952 -13.212 1.00 91.94 121 PRO A CA 1
ATOM 917 C C . PRO A 1 121 ?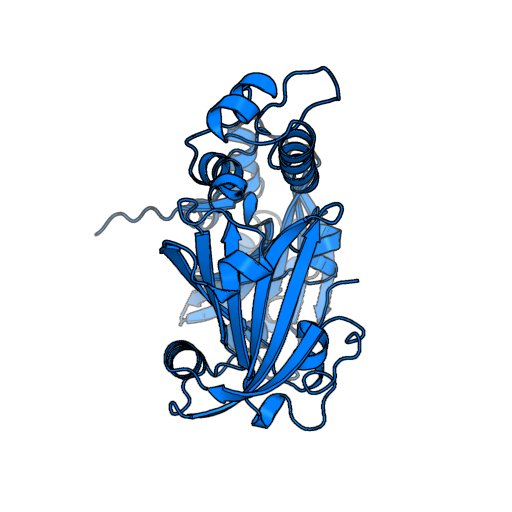 -7.902 -11.048 -14.282 1.00 91.94 121 PRO A C 1
ATOM 919 O O . PRO A 1 121 ? -8.644 -11.489 -15.158 1.00 91.94 121 PRO A O 1
ATOM 922 N N . ILE A 1 122 ? -7.566 -9.765 -14.193 1.00 92.62 122 ILE A N 1
ATOM 923 C CA . ILE A 1 122 ? -8.050 -8.730 -15.110 1.00 92.62 122 ILE A CA 1
ATOM 924 C C . ILE A 1 122 ? -6.964 -8.225 -16.058 1.00 92.62 122 ILE A C 1
ATOM 926 O O . ILE A 1 122 ? -7.291 -7.670 -17.099 1.00 92.62 122 ILE A O 1
ATOM 930 N N . GLN A 1 123 ? -5.693 -8.418 -15.705 1.00 92.00 123 GLN A N 1
ATOM 931 C CA . GLN A 1 123 ? -4.541 -8.010 -16.505 1.00 92.00 123 GLN A CA 1
ATOM 932 C C . GLN A 1 123 ? -3.312 -8.811 -16.065 1.00 92.00 123 GLN A C 1
ATOM 934 O O . GLN A 1 123 ? -3.115 -9.025 -14.866 1.00 92.00 123 GLN A O 1
ATOM 939 N N . ALA A 1 124 ? -2.466 -9.206 -17.013 1.00 90.81 124 ALA A N 1
ATOM 940 C CA . ALA A 1 124 ? -1.141 -9.751 -16.748 1.00 90.81 124 ALA A CA 1
ATOM 941 C C . ALA A 1 124 ? -0.079 -8.910 -17.461 1.00 90.81 124 ALA A C 1
ATOM 943 O O . ALA A 1 124 ? -0.242 -8.558 -18.623 1.00 90.81 124 ALA A O 1
ATOM 944 N N . ASP A 1 125 ? 1.021 -8.599 -16.790 1.00 85.44 125 ASP A N 1
ATOM 945 C CA . ASP A 1 125 ? 2.147 -7.873 -17.363 1.00 85.44 125 ASP A CA 1
ATOM 946 C C . ASP A 1 125 ? 3.398 -8.745 -17.327 1.00 85.44 125 ASP A C 1
ATOM 948 O O . ASP A 1 125 ? 3.733 -9.349 -16.310 1.00 85.44 125 ASP A O 1
ATOM 952 N N . MET A 1 126 ? 4.110 -8.784 -18.443 1.00 88.31 126 MET A N 1
ATOM 953 C CA . MET A 1 126 ? 5.421 -9.400 -18.559 1.00 88.31 126 MET A CA 1
ATOM 954 C C . MET A 1 126 ? 6.432 -8.307 -18.880 1.00 88.31 126 MET A C 1
ATOM 956 O O . MET A 1 126 ? 6.363 -7.671 -19.930 1.00 88.31 126 MET A O 1
ATOM 960 N N . MET A 1 127 ? 7.346 -8.069 -17.950 1.00 83.25 127 MET A N 1
ATOM 961 C CA . MET A 1 127 ? 8.359 -7.023 -18.025 1.00 83.25 127 MET A CA 1
ATOM 962 C C . MET A 1 127 ? 9.740 -7.656 -18.086 1.00 83.25 127 MET A C 1
ATOM 964 O O . MET A 1 127 ? 10.038 -8.572 -17.321 1.00 83.25 127 MET A O 1
ATOM 968 N N . VAL A 1 128 ? 10.585 -7.155 -18.979 1.00 81.81 128 VAL A N 1
ATOM 969 C CA . VAL A 1 128 ? 11.962 -7.619 -19.157 1.00 81.81 128 VAL A CA 1
ATOM 970 C C . VAL A 1 128 ? 12.887 -6.415 -19.113 1.00 81.81 128 VAL A C 1
ATOM 972 O O . VAL A 1 128 ? 12.683 -5.444 -19.842 1.00 81.81 128 VAL A O 1
ATOM 975 N N . MET A 1 129 ? 13.895 -6.478 -18.246 1.00 79.44 129 MET A N 1
ATOM 976 C CA . MET A 1 129 ? 14.826 -5.382 -17.984 1.00 79.44 129 MET A CA 1
ATOM 977 C C . MET A 1 129 ? 16.275 -5.884 -17.953 1.00 79.44 129 MET A C 1
ATOM 979 O O . MET A 1 129 ? 16.524 -6.962 -17.414 1.00 79.44 129 MET A O 1
ATOM 983 N N . PRO A 1 130 ? 17.251 -5.093 -18.424 1.00 74.19 130 PRO A N 1
ATOM 984 C CA . PRO A 1 130 ? 18.677 -5.375 -18.247 1.00 74.19 130 PRO A CA 1
ATOM 985 C C . PRO A 1 130 ? 19.038 -5.501 -16.757 1.00 74.19 130 PRO A C 1
ATOM 987 O O . PRO A 1 130 ? 18.835 -4.554 -15.988 1.00 74.19 130 PRO A O 1
ATOM 990 N N . ALA A 1 131 ? 19.569 -6.650 -16.320 1.00 63.12 131 ALA A N 1
ATOM 991 C CA . ALA A 1 131 ? 19.757 -6.923 -14.890 1.00 63.12 131 ALA A CA 1
ATOM 992 C C . ALA A 1 131 ? 20.782 -5.981 -14.234 1.00 63.12 131 ALA A C 1
ATOM 994 O O . ALA A 1 131 ? 20.572 -5.511 -13.111 1.00 63.12 131 ALA A O 1
ATOM 995 N N . HIS A 1 132 ? 21.844 -5.625 -14.965 1.00 58.31 132 HIS A N 1
ATOM 996 C CA . HIS A 1 132 ? 22.907 -4.730 -14.491 1.00 58.31 132 HIS A CA 1
ATOM 997 C C . HIS A 1 132 ? 22.397 -3.326 -14.107 1.00 58.31 132 HIS A C 1
ATOM 999 O O . HIS A 1 132 ? 23.053 -2.614 -13.348 1.00 58.31 132 HIS A O 1
ATOM 1005 N N . ARG A 1 133 ? 21.208 -2.921 -14.583 1.00 60.31 133 ARG A N 1
ATOM 1006 C CA . ARG A 1 133 ? 20.619 -1.593 -14.329 1.00 60.31 133 ARG A CA 1
ATOM 1007 C C . ARG A 1 133 ? 19.716 -1.531 -13.094 1.00 60.31 133 ARG A C 1
ATOM 1009 O O . ARG A 1 133 ? 19.317 -0.433 -12.719 1.00 60.31 133 ARG A O 1
ATOM 1016 N N . GLN A 1 134 ? 19.422 -2.661 -12.441 1.00 61.00 134 GLN A N 1
ATOM 1017 C CA . GLN A 1 134 ? 18.511 -2.723 -11.279 1.00 61.00 134 GLN A CA 1
ATOM 1018 C C . GLN A 1 134 ? 19.187 -3.112 -9.959 1.00 61.00 134 GLN A C 1
ATOM 1020 O O . GLN A 1 134 ? 18.577 -3.050 -8.890 1.00 61.00 134 GLN A O 1
ATOM 1025 N N . GLN A 1 135 ? 20.471 -3.459 -10.007 1.00 64.75 135 GLN A N 1
ATOM 1026 C CA . GLN A 1 135 ? 21.195 -4.003 -8.865 1.00 64.75 135 GLN A CA 1
ATOM 1027 C C . GLN A 1 135 ? 21.366 -3.001 -7.709 1.00 64.75 135 GLN A C 1
ATOM 1029 O O . GLN A 1 135 ? 21.174 -3.374 -6.557 1.00 64.75 135 GLN A O 1
ATOM 1034 N N . LEU A 1 136 ? 21.626 -1.716 -7.989 1.00 66.38 136 LEU A N 1
ATOM 1035 C CA . LEU A 1 136 ? 21.716 -0.689 -6.936 1.00 66.38 136 LEU A CA 1
ATOM 1036 C C . LEU A 1 136 ? 20.394 -0.500 -6.187 1.00 66.38 136 LEU A C 1
ATOM 1038 O O . LEU A 1 136 ? 20.397 -0.295 -4.978 1.00 66.38 136 LEU A O 1
ATOM 1042 N N . ARG A 1 137 ? 19.261 -0.577 -6.895 1.00 66.31 137 ARG A N 1
ATOM 1043 C CA . ARG A 1 137 ? 17.938 -0.490 -6.271 1.00 66.31 137 ARG A CA 1
ATOM 1044 C C . ARG A 1 137 ? 17.713 -1.678 -5.346 1.00 66.31 137 ARG A C 1
ATOM 1046 O O . ARG A 1 137 ? 17.289 -1.481 -4.214 1.00 66.31 137 ARG A O 1
ATOM 1053 N N . TYR A 1 138 ? 18.017 -2.885 -5.817 1.00 54.78 138 TYR A N 1
ATOM 1054 C CA . TYR A 1 138 ? 17.884 -4.090 -5.008 1.00 54.78 138 TYR A CA 1
ATOM 1055 C C . TYR A 1 138 ? 18.766 -4.031 -3.758 1.00 54.78 138 TYR A C 1
ATOM 1057 O O . TYR A 1 138 ? 18.242 -4.204 -2.670 1.00 54.78 138 TYR A O 1
ATOM 1065 N N . GLU A 1 139 ? 20.050 -3.684 -3.891 1.00 61.25 139 GLU A N 1
ATOM 1066 C CA . GLU A 1 139 ? 20.993 -3.577 -2.764 1.00 61.25 139 GLU A CA 1
ATOM 1067 C C . GLU A 1 139 ? 20.564 -2.529 -1.721 1.00 61.25 139 GLU A C 1
ATOM 1069 O O . GLU A 1 139 ? 20.777 -2.714 -0.524 1.00 61.25 139 GLU A O 1
ATOM 1074 N N . ILE A 1 140 ? 19.928 -1.432 -2.146 1.00 62.22 140 ILE A N 1
ATOM 1075 C CA . ILE A 1 140 ? 19.350 -0.438 -1.226 1.00 62.22 140 ILE A CA 1
ATOM 1076 C C . ILE A 1 140 ? 18.113 -1.005 -0.511 1.00 62.22 140 ILE A C 1
ATOM 1078 O O . ILE A 1 140 ? 17.943 -0.791 0.687 1.00 62.22 140 ILE A O 1
ATOM 1082 N N . MET A 1 141 ? 17.246 -1.726 -1.226 1.00 53.44 141 MET A N 1
ATOM 1083 C CA . MET A 1 141 ? 15.996 -2.268 -0.678 1.00 53.44 141 MET A CA 1
ATOM 1084 C C . MET A 1 141 ? 16.211 -3.513 0.198 1.00 53.44 141 MET A C 1
ATOM 1086 O O . MET A 1 141 ? 15.455 -3.714 1.146 1.00 53.44 141 MET A O 1
ATOM 1090 N N . SER A 1 142 ? 17.227 -4.330 -0.094 1.00 48.44 142 SER A N 1
ATOM 1091 C CA . SER A 1 142 ? 17.634 -5.501 0.695 1.00 48.44 142 SER A CA 1
ATOM 1092 C C . SER A 1 142 ? 18.437 -5.124 1.944 1.00 48.44 142 SER A C 1
ATOM 1094 O O . SER A 1 142 ? 18.519 -5.917 2.880 1.00 48.44 142 SER A O 1
ATOM 1096 N N . GLY A 1 143 ? 19.012 -3.916 1.975 1.00 51.19 143 GLY A N 1
ATOM 1097 C CA . GLY A 1 143 ? 19.856 -3.424 3.064 1.00 51.19 143 GLY A CA 1
ATOM 1098 C C . GLY A 1 143 ? 21.352 -3.719 2.903 1.00 51.19 143 GLY A C 1
ATOM 1099 O O . GLY A 1 143 ? 22.123 -3.368 3.797 1.00 51.19 143 GLY A O 1
ATOM 1100 N N . ASP A 1 144 ? 21.778 -4.302 1.777 1.00 58.03 144 ASP A N 1
ATOM 1101 C CA . ASP A 1 144 ? 23.195 -4.524 1.447 1.00 58.03 144 ASP A CA 1
ATOM 1102 C C . ASP A 1 144 ? 23.960 -3.193 1.291 1.00 58.03 144 ASP A C 1
ATOM 1104 O O . ASP A 1 144 ? 25.118 -3.067 1.697 1.00 58.03 144 ASP A O 1
ATOM 1108 N N . LEU A 1 145 ? 23.291 -2.161 0.763 1.00 70.12 145 LEU A N 1
ATOM 1109 C CA . LEU A 1 145 ? 23.736 -0.771 0.819 1.00 70.12 145 LEU A CA 1
ATOM 1110 C C . LEU A 1 145 ? 23.036 -0.062 1.981 1.00 70.12 145 LEU A C 1
ATOM 1112 O O . LEU A 1 145 ? 21.897 0.394 1.880 1.00 70.12 145 LEU A O 1
ATOM 1116 N N . VAL A 1 146 ? 23.753 0.036 3.101 1.00 70.56 146 VAL A N 1
ATOM 1117 C CA . VAL A 1 146 ? 23.221 0.539 4.374 1.00 70.56 146 VAL A CA 1
ATOM 1118 C C . VAL A 1 146 ? 22.754 2.001 4.246 1.00 70.56 146 VAL A C 1
ATOM 1120 O O . VAL A 1 146 ? 23.484 2.820 3.673 1.00 70.56 146 VAL A O 1
ATOM 1123 N N . PRO A 1 147 ? 21.590 2.383 4.813 1.00 69.00 147 PRO A N 1
ATOM 1124 C CA . PRO A 1 147 ? 21.156 3.778 4.881 1.00 69.00 147 PRO A CA 1
ATOM 1125 C C . PRO A 1 147 ? 22.241 4.710 5.441 1.00 69.00 147 PRO A C 1
ATOM 1127 O O . PRO A 1 147 ? 22.939 4.363 6.392 1.00 69.00 147 PRO A O 1
ATOM 1130 N N . GLY A 1 148 ? 22.411 5.888 4.837 1.00 71.75 148 GLY A N 1
ATOM 1131 C CA . GLY A 1 148 ? 23.456 6.850 5.206 1.00 71.75 148 GLY A CA 1
ATOM 1132 C C . GLY A 1 148 ? 24.855 6.531 4.655 1.00 71.75 148 GLY A C 1
ATOM 1133 O O . GLY A 1 148 ? 25.734 7.397 4.686 1.00 71.75 148 GLY A O 1
ATOM 1134 N N . SER A 1 149 ? 25.086 5.335 4.100 1.00 81.50 149 SER A N 1
ATOM 1135 C CA . SER A 1 149 ? 26.363 4.995 3.462 1.00 81.50 149 SER A CA 1
ATOM 1136 C C . SER A 1 149 ? 26.547 5.720 2.124 1.00 81.50 149 SER A C 1
ATOM 1138 O O . SER A 1 149 ? 25.588 6.086 1.438 1.00 81.50 149 SER A O 1
ATOM 1140 N N . LYS A 1 150 ? 27.806 5.956 1.740 1.00 83.44 150 LYS A N 1
ATOM 1141 C CA . LYS A 1 150 ? 28.143 6.489 0.415 1.00 83.44 150 LYS A CA 1
ATOM 1142 C C . LYS A 1 150 ? 27.999 5.375 -0.613 1.00 83.44 150 LYS A C 1
ATOM 1144 O O . LYS A 1 150 ? 28.581 4.308 -0.435 1.00 83.44 150 LYS A O 1
ATOM 1149 N N . LEU A 1 151 ? 27.298 5.656 -1.708 1.00 80.94 151 LEU A N 1
ATOM 1150 C CA . LEU A 1 151 ? 27.392 4.812 -2.888 1.00 80.94 151 LEU A CA 1
ATOM 1151 C C . LEU A 1 151 ? 28.833 4.821 -3.423 1.00 80.94 151 LEU A C 1
ATOM 1153 O O . LEU A 1 151 ? 29.541 5.827 -3.263 1.00 80.94 151 LEU A O 1
ATOM 1157 N N . PRO A 1 152 ? 29.262 3.743 -4.105 1.00 82.50 152 PRO A N 1
ATOM 1158 C CA . PRO A 1 152 ? 30.484 3.774 -4.893 1.00 82.50 152 PRO A CA 1
ATOM 1159 C C . PRO A 1 152 ? 30.478 4.971 -5.857 1.00 82.50 152 PRO A C 1
ATOM 1161 O O . PRO A 1 152 ? 29.432 5.397 -6.351 1.00 82.50 152 PRO A O 1
ATOM 1164 N N . SER A 1 153 ? 31.653 5.545 -6.112 1.00 82.38 153 SER A N 1
ATOM 1165 C CA . SER A 1 153 ? 31.790 6.687 -7.021 1.00 82.38 153 SER A CA 1
ATOM 1166 C C . SER A 1 153 ? 31.320 6.341 -8.435 1.00 82.38 153 SER A C 1
ATOM 1168 O O . SER A 1 153 ? 31.351 5.183 -8.842 1.00 82.38 153 SER A O 1
ATOM 1170 N N . THR A 1 154 ? 30.970 7.349 -9.237 1.00 77.44 154 THR A N 1
ATOM 1171 C CA . THR A 1 154 ? 30.569 7.145 -10.638 1.00 77.44 154 THR A CA 1
ATOM 1172 C C . THR A 1 154 ? 31.575 6.297 -11.420 1.00 77.44 154 THR A C 1
ATOM 1174 O O . THR A 1 154 ? 31.166 5.439 -12.190 1.00 77.44 154 THR A O 1
ATOM 1177 N N . ASN A 1 155 ? 32.881 6.487 -11.204 1.00 77.25 155 ASN A N 1
ATOM 1178 C CA . ASN A 1 155 ? 33.912 5.686 -11.870 1.00 77.25 155 ASN A CA 1
ATOM 1179 C C . ASN A 1 155 ? 33.891 4.222 -11.419 1.00 77.25 155 ASN A C 1
ATOM 1181 O O . ASN A 1 155 ? 33.931 3.340 -12.268 1.00 77.25 155 ASN A O 1
ATOM 1185 N N . GLN A 1 156 ? 33.742 3.974 -10.117 1.00 78.75 156 GLN A N 1
ATOM 1186 C CA . GLN A 1 156 ? 33.613 2.618 -9.579 1.00 78.75 156 GLN A CA 1
ATOM 1187 C C . GLN A 1 156 ? 32.327 1.936 -10.053 1.00 78.75 156 GLN A C 1
ATOM 1189 O O . GLN A 1 156 ? 32.342 0.751 -10.339 1.00 78.75 156 GLN A O 1
ATOM 1194 N N . LEU A 1 157 ? 31.218 2.670 -10.169 1.00 74.62 157 LEU A 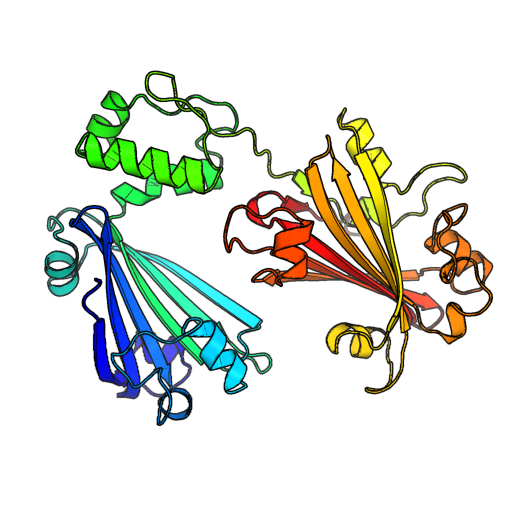N 1
ATOM 1195 C CA . LEU A 1 157 ? 29.960 2.135 -10.693 1.00 74.62 157 LEU A CA 1
ATOM 1196 C C . LEU A 1 157 ? 30.056 1.824 -12.191 1.00 74.62 157 LEU A C 1
ATOM 1198 O O . LEU A 1 157 ? 29.546 0.801 -12.626 1.00 74.62 157 LEU A O 1
ATOM 1202 N N . LYS A 1 158 ? 30.734 2.669 -12.978 1.00 76.44 158 LYS A N 1
ATOM 1203 C CA . LYS A 1 158 ? 30.992 2.397 -14.401 1.00 76.44 158 LYS A CA 1
ATOM 1204 C C . LYS A 1 158 ? 31.828 1.136 -14.594 1.00 76.44 158 LYS A C 1
ATOM 1206 O O . LYS A 1 158 ? 31.518 0.354 -15.476 1.00 76.44 158 LYS A O 1
ATOM 1211 N N . GLU A 1 159 ? 32.872 0.964 -13.786 1.00 73.69 159 GLU A N 1
ATOM 1212 C CA . GLU A 1 159 ? 33.727 -0.227 -13.809 1.00 73.69 159 GLU A CA 1
ATOM 1213 C C . GLU A 1 159 ? 32.956 -1.467 -13.343 1.00 73.69 159 GLU A C 1
ATOM 1215 O O . GLU A 1 159 ? 32.967 -2.488 -14.015 1.00 73.69 159 GLU A O 1
ATOM 1220 N N . ARG A 1 160 ? 32.204 -1.348 -12.242 1.00 73.50 160 ARG A N 1
ATOM 1221 C CA . ARG A 1 160 ? 31.402 -2.434 -11.666 1.00 73.50 160 ARG A CA 1
ATOM 1222 C C . ARG A 1 160 ? 30.298 -2.935 -12.597 1.00 73.50 160 ARG A C 1
ATOM 1224 O O . ARG A 1 160 ? 30.013 -4.125 -12.595 1.00 73.50 160 ARG A O 1
ATOM 1231 N N . PHE A 1 161 ? 29.640 -2.029 -13.315 1.00 59.44 161 PHE A N 1
ATOM 1232 C CA . PHE A 1 161 ? 28.478 -2.339 -14.153 1.00 59.44 161 PHE A CA 1
ATOM 1233 C C . PHE A 1 161 ? 28.781 -2.297 -15.654 1.00 59.44 161 PHE A C 1
ATOM 1235 O O . PHE A 1 161 ? 27.843 -2.342 -16.443 1.00 59.44 161 PHE A O 1
ATOM 1242 N N . GLU A 1 162 ? 30.054 -2.144 -16.037 1.00 62.50 162 GLU A N 1
ATOM 1243 C CA . GLU A 1 162 ? 30.516 -2.013 -17.429 1.00 62.50 162 GLU A CA 1
ATOM 1244 C C . GLU A 1 162 ? 29.675 -1.021 -18.262 1.00 62.50 162 GLU A C 1
ATOM 1246 O O . GLU A 1 162 ? 29.398 -1.213 -19.443 1.00 62.50 162 GLU A O 1
ATOM 1251 N N . ALA A 1 163 ? 29.251 0.078 -17.629 1.00 56.72 163 ALA A N 1
ATOM 1252 C CA . ALA A 1 163 ? 28.261 1.000 -18.179 1.00 56.72 163 ALA A CA 1
ATOM 1253 C C . ALA A 1 163 ? 28.845 2.381 -18.509 1.00 56.72 163 ALA A C 1
ATOM 1255 O O . ALA A 1 163 ? 29.826 2.851 -17.919 1.00 56.72 163 ALA A O 1
ATOM 1256 N N . SER A 1 164 ? 28.190 3.092 -19.433 1.00 63.16 164 SER A N 1
ATOM 1257 C CA . SER A 1 164 ? 28.579 4.459 -19.792 1.00 63.16 164 SER A CA 1
ATOM 1258 C C . SER A 1 164 ? 28.384 5.440 -18.621 1.00 63.16 164 SER A C 1
ATOM 1260 O O . SER A 1 164 ? 27.535 5.253 -17.745 1.00 63.16 164 SER A O 1
ATOM 1262 N N . ASN A 1 165 ? 29.134 6.550 -18.620 1.00 63.22 165 ASN A N 1
ATOM 1263 C CA . ASN A 1 165 ? 28.970 7.603 -17.608 1.00 63.22 165 ASN A CA 1
ATOM 1264 C C . ASN A 1 165 ? 27.550 8.196 -17.604 1.00 63.22 165 ASN A C 1
ATOM 1266 O O . ASN A 1 165 ? 27.014 8.485 -16.537 1.00 63.22 165 ASN A O 1
ATOM 1270 N N . ALA A 1 166 ? 26.943 8.350 -18.785 1.00 53.22 166 ALA A N 1
ATOM 1271 C CA . ALA A 1 166 ? 25.575 8.842 -18.924 1.00 53.22 166 ALA A CA 1
ATOM 1272 C C . ALA A 1 166 ? 24.567 7.872 -18.284 1.00 53.22 166 ALA A C 1
ATOM 1274 O O . ALA A 1 166 ? 23.716 8.297 -17.505 1.00 53.22 166 ALA A O 1
ATOM 1275 N N . THR A 1 167 ? 24.736 6.567 -18.516 1.00 54.06 167 THR A N 1
ATOM 1276 C CA . THR A 1 167 ? 23.903 5.503 -17.933 1.00 54.06 167 THR A CA 1
ATOM 1277 C C . THR A 1 167 ? 23.969 5.507 -16.401 1.00 54.06 167 THR A C 1
ATOM 1279 O O . THR A 1 167 ? 22.927 5.498 -15.746 1.00 54.06 167 THR A O 1
ATOM 1282 N N . ILE A 1 168 ? 25.170 5.608 -15.810 1.00 67.69 168 ILE A N 1
ATOM 1283 C CA . ILE A 1 168 ? 25.335 5.671 -14.346 1.00 67.69 168 ILE A CA 1
ATOM 1284 C C . ILE A 1 168 ? 24.745 6.957 -13.759 1.00 67.69 168 ILE A C 1
ATOM 1286 O O . ILE A 1 168 ? 24.028 6.899 -12.761 1.00 67.69 168 ILE A O 1
ATOM 1290 N N . GLN A 1 169 ? 25.006 8.122 -14.363 1.00 65.00 169 GLN A N 1
ATOM 1291 C CA . GLN A 1 169 ? 24.436 9.387 -13.880 1.00 65.00 169 GLN A CA 1
ATOM 1292 C C . GLN A 1 169 ? 22.906 9.361 -13.891 1.00 65.00 169 GLN A C 1
ATOM 1294 O O . GLN A 1 169 ? 22.276 9.894 -12.978 1.00 65.00 169 GLN A O 1
ATOM 1299 N N . LYS A 1 170 ? 22.311 8.688 -14.876 1.00 57.25 170 LYS A N 1
ATOM 1300 C CA . LYS A 1 170 ? 20.864 8.576 -14.992 1.00 57.25 170 LYS A CA 1
ATOM 1301 C C . LYS A 1 170 ? 20.239 7.584 -14.017 1.00 57.25 170 LYS A C 1
ATOM 1303 O O . LYS A 1 170 ? 19.222 7.910 -13.413 1.00 57.25 170 LYS A O 1
ATOM 1308 N N . ALA A 1 171 ? 20.868 6.432 -13.785 1.00 62.72 171 ALA A N 1
ATOM 1309 C CA . ALA A 1 171 ? 20.447 5.512 -12.728 1.00 62.72 171 ALA A CA 1
ATOM 1310 C C . ALA A 1 171 ? 20.476 6.199 -11.350 1.00 62.72 171 ALA A C 1
ATOM 1312 O O . ALA A 1 171 ? 19.518 6.118 -10.586 1.00 62.72 171 ALA A O 1
ATOM 1313 N N . LEU A 1 172 ? 21.534 6.967 -11.065 1.00 71.88 172 LEU A N 1
ATOM 1314 C CA . LEU A 1 172 ? 21.627 7.766 -9.840 1.00 71.88 172 LEU A CA 1
ATOM 1315 C C . LEU A 1 172 ? 20.559 8.866 -9.771 1.00 71.88 172 LEU A C 1
ATOM 1317 O O . LEU A 1 172 ? 20.098 9.180 -8.679 1.00 71.88 172 LEU A O 1
ATOM 1321 N N . GLN A 1 173 ? 20.167 9.458 -10.901 1.00 65.50 173 GLN A N 1
ATOM 1322 C CA . GLN A 1 173 ? 19.093 10.450 -10.958 1.00 65.50 173 GLN A CA 1
ATOM 1323 C C . GLN A 1 173 ? 17.721 9.824 -10.665 1.00 65.50 173 GLN A C 1
ATOM 1325 O O . GLN A 1 173 ? 16.987 10.367 -9.846 1.00 65.50 173 GLN A O 1
ATOM 1330 N N . LEU A 1 174 ? 17.415 8.655 -11.236 1.00 59.31 174 LEU A N 1
ATOM 1331 C CA . LEU A 1 174 ? 16.180 7.916 -10.944 1.00 59.31 174 LEU A CA 1
ATOM 1332 C C . LEU A 1 174 ? 16.097 7.520 -9.464 1.00 59.31 174 LEU A C 1
ATOM 1334 O O . LEU A 1 174 ? 15.086 7.765 -8.816 1.00 59.31 174 LEU A O 1
ATOM 1338 N N . LEU A 1 175 ? 17.193 7.018 -8.886 1.00 66.88 175 LEU A N 1
ATOM 1339 C CA . LEU A 1 175 ? 17.254 6.719 -7.451 1.00 66.88 175 LEU A CA 1
ATOM 1340 C C . LEU A 1 175 ? 17.062 7.975 -6.577 1.00 66.88 175 LEU A C 1
ATOM 1342 O O . LEU A 1 175 ? 16.569 7.866 -5.455 1.00 66.88 175 LEU A O 1
ATOM 1346 N N . LYS A 1 176 ? 17.448 9.170 -7.052 1.00 69.31 176 LYS A N 1
ATOM 1347 C CA . LYS A 1 176 ? 17.184 10.442 -6.349 1.00 69.31 176 LYS A CA 1
ATOM 1348 C C . LYS A 1 176 ? 15.724 10.861 -6.460 1.00 69.31 176 LYS A C 1
ATOM 1350 O O . LYS A 1 176 ? 15.157 11.304 -5.466 1.00 69.31 176 LYS A O 1
ATOM 1355 N N . GLU A 1 177 ? 15.128 10.727 -7.641 1.00 56.38 177 GLU A N 1
ATOM 1356 C CA . GLU A 1 177 ? 13.710 11.021 -7.891 1.00 56.38 177 GLU A CA 1
ATOM 1357 C C . GLU A 1 177 ? 12.794 10.108 -7.067 1.00 56.38 177 GLU A C 1
ATOM 1359 O O . GLU A 1 177 ? 11.811 10.567 -6.493 1.00 56.38 177 GLU A O 1
ATOM 1364 N N . GLU A 1 178 ? 13.183 8.844 -6.906 1.00 57.28 178 GLU A N 1
ATOM 1365 C CA . GLU A 1 178 ? 12.516 7.862 -6.042 1.00 57.28 178 GLU A CA 1
ATOM 1366 C C . GLU A 1 178 ? 12.820 8.061 -4.552 1.00 57.28 178 GLU A C 1
ATOM 1368 O O . GLU A 1 178 ? 12.265 7.377 -3.695 1.00 57.28 178 GLU A O 1
ATOM 1373 N N . GLY A 1 179 ? 13.715 8.994 -4.220 1.00 66.00 179 GLY A N 1
ATOM 1374 C CA . GLY A 1 179 ? 14.109 9.273 -2.848 1.00 66.00 179 GLY A CA 1
ATOM 1375 C C . GLY A 1 179 ? 14.895 8.139 -2.188 1.00 66.00 179 GLY A C 1
ATOM 1376 O O . GLY A 1 179 ? 14.950 8.091 -0.966 1.00 66.00 179 GLY A O 1
ATOM 1377 N N . LEU A 1 180 ? 15.510 7.232 -2.942 1.00 66.81 180 LEU A N 1
ATOM 1378 C CA . LEU A 1 180 ? 16.350 6.159 -2.402 1.00 66.81 180 LEU A CA 1
ATOM 1379 C C . LEU A 1 180 ? 17.761 6.654 -2.058 1.00 66.81 180 LEU A C 1
ATOM 1381 O O . LEU A 1 180 ? 18.411 6.130 -1.154 1.00 66.81 180 LEU A O 1
ATOM 1385 N N . VAL A 1 181 ? 18.235 7.699 -2.741 1.00 73.31 181 VAL A N 1
ATOM 1386 C CA . VAL A 1 181 ? 19.566 8.284 -2.528 1.00 73.31 181 VAL A CA 1
ATOM 1387 C C . VAL A 1 181 ? 19.513 9.812 -2.553 1.00 73.31 181 VAL A C 1
ATOM 1389 O O . VAL A 1 181 ? 18.619 10.411 -3.146 1.00 73.31 181 VAL A O 1
ATOM 1392 N N . ILE A 1 182 ? 20.484 10.464 -1.919 1.00 74.62 182 ILE A N 1
ATOM 1393 C CA . ILE A 1 182 ? 20.642 11.923 -1.884 1.00 74.62 182 ILE A CA 1
ATOM 1394 C C . ILE A 1 182 ? 22.037 12.315 -2.380 1.00 74.62 182 ILE A C 1
ATOM 1396 O O . ILE A 1 182 ? 23.005 11.580 -2.214 1.00 74.62 182 ILE A O 1
ATOM 1400 N N . GLY A 1 183 ? 22.166 13.481 -3.016 1.00 70.06 183 GLY A N 1
ATOM 1401 C CA . GLY A 1 183 ? 23.473 13.997 -3.439 1.00 70.06 183 GLY A CA 1
ATOM 1402 C C . GLY A 1 183 ? 23.394 15.031 -4.559 1.00 70.06 183 GLY A C 1
ATOM 1403 O O . GLY A 1 183 ? 22.549 14.943 -5.453 1.00 70.06 183 GLY A O 1
ATOM 1404 N N . ARG A 1 184 ? 24.299 16.013 -4.531 1.00 58.75 184 ARG A N 1
ATOM 1405 C CA . ARG A 1 184 ? 24.414 17.080 -5.543 1.00 58.75 184 ARG A CA 1
ATOM 1406 C C . ARG A 1 184 ? 25.440 16.709 -6.616 1.00 58.75 184 ARG A C 1
ATOM 1408 O O . ARG A 1 184 ? 26.306 15.872 -6.375 1.00 58.75 184 ARG A O 1
ATOM 1415 N N . ALA A 1 185 ? 25.354 17.330 -7.792 1.00 47.88 185 ALA A N 1
ATOM 1416 C CA . ALA A 1 185 ? 26.370 17.174 -8.833 1.00 47.88 185 ALA A CA 1
ATOM 1417 C C . ALA A 1 185 ? 27.764 17.526 -8.273 1.00 47.88 185 ALA A C 1
ATOM 1419 O O . ALA A 1 185 ? 27.928 18.566 -7.638 1.00 47.88 185 ALA A O 1
ATOM 1420 N N . GLY A 1 186 ? 28.742 16.634 -8.458 1.00 56.53 186 GLY A N 1
ATOM 1421 C CA . GLY A 1 186 ? 30.103 16.788 -7.922 1.00 56.53 186 GLY A CA 1
ATOM 1422 C C . GLY A 1 186 ? 30.290 16.398 -6.447 1.00 56.53 186 GLY A C 1
ATOM 1423 O O . GLY A 1 186 ? 31.421 16.400 -5.970 1.00 56.53 186 GLY A O 1
ATOM 1424 N N . ALA A 1 187 ? 29.225 16.024 -5.730 1.00 65.56 187 ALA A N 1
ATOM 1425 C CA . ALA A 1 187 ? 29.295 15.496 -4.367 1.00 65.56 187 ALA A CA 1
ATOM 1426 C C . ALA A 1 187 ? 29.057 13.976 -4.346 1.00 65.56 187 ALA A C 1
ATOM 1428 O O . ALA A 1 187 ? 28.438 13.419 -5.254 1.00 65.56 187 ALA A O 1
ATOM 1429 N N . ALA A 1 188 ? 29.534 13.302 -3.294 1.00 73.00 188 ALA A N 1
ATOM 1430 C CA . ALA A 1 188 ? 29.244 11.885 -3.082 1.00 73.00 188 ALA A CA 1
ATOM 1431 C C . ALA A 1 188 ? 27.725 11.662 -2.982 1.00 73.00 188 ALA A C 1
ATOM 1433 O O . ALA A 1 188 ? 27.038 12.398 -2.272 1.00 73.00 188 ALA A O 1
ATOM 1434 N N . VAL A 1 189 ? 27.218 10.657 -3.698 1.00 78.12 189 VAL A N 1
ATOM 1435 C CA . VAL A 1 189 ? 25.828 10.212 -3.569 1.00 78.12 189 VAL A CA 1
ATOM 1436 C C . VAL A 1 189 ? 25.755 9.260 -2.381 1.00 78.12 189 VAL A C 1
ATOM 1438 O O . VAL A 1 189 ? 26.540 8.319 -2.297 1.00 78.12 189 VAL A O 1
ATOM 1441 N N . THR A 1 190 ? 24.850 9.514 -1.449 1.00 80.50 190 THR A N 1
ATOM 1442 C CA . THR A 1 190 ? 24.627 8.692 -0.257 1.00 80.50 190 THR A CA 1
ATOM 1443 C C . THR A 1 190 ? 23.260 8.039 -0.323 1.00 80.50 190 THR A C 1
ATOM 1445 O O . THR A 1 190 ? 22.297 8.653 -0.784 1.00 80.50 190 THR A O 1
ATOM 1448 N N . VAL A 1 191 ? 23.159 6.798 0.150 1.00 74.69 191 VAL A N 1
ATOM 1449 C CA . VAL A 1 191 ? 21.866 6.151 0.3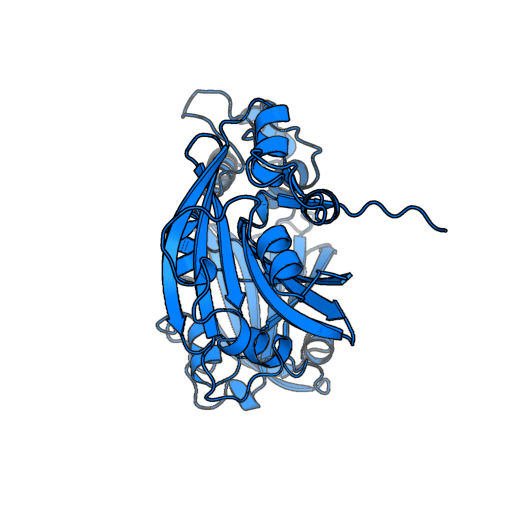85 1.00 74.69 191 VAL A CA 1
ATOM 1450 C C . VAL A 1 191 ? 21.108 7.022 1.371 1.00 74.69 191 VAL A C 1
ATOM 1452 O O . VAL A 1 191 ? 21.654 7.397 2.414 1.00 74.69 191 VAL A O 1
ATOM 1455 N N . ARG A 1 192 ? 19.877 7.410 1.025 1.00 72.69 192 ARG A N 1
ATOM 1456 C CA . ARG A 1 192 ? 19.076 8.256 1.908 1.00 72.69 192 ARG A CA 1
ATOM 1457 C C . ARG A 1 192 ? 18.906 7.514 3.230 1.00 72.69 192 ARG A C 1
ATOM 1459 O O . ARG A 1 192 ? 18.749 6.294 3.243 1.00 72.69 192 ARG A O 1
ATOM 1466 N N . GLU A 1 193 ? 18.952 8.233 4.347 1.00 60.09 193 GLU A N 1
ATOM 1467 C CA . GLU A 1 193 ? 18.575 7.665 5.641 1.00 60.09 193 GLU A CA 1
ATOM 1468 C C . GLU A 1 193 ? 17.066 7.380 5.641 1.00 60.09 193 GLU A C 1
ATOM 1470 O O . GLU A 1 193 ? 16.262 8.133 6.173 1.00 60.09 193 GLU A O 1
ATOM 1475 N N . HIS A 1 194 ? 16.658 6.291 5.000 1.00 58.56 194 HIS A N 1
ATOM 1476 C CA . HIS A 1 194 ? 15.333 5.720 5.153 1.00 58.56 194 HIS A CA 1
ATOM 1477 C C . HIS A 1 194 ? 15.492 4.407 5.888 1.00 58.56 194 HIS A C 1
ATOM 1479 O O . HIS A 1 194 ? 15.509 3.325 5.308 1.00 58.56 194 HIS A O 1
ATOM 1485 N N . ARG A 1 195 ? 15.635 4.506 7.209 1.00 55.66 195 ARG A N 1
ATOM 1486 C CA . ARG A 1 195 ? 15.408 3.343 8.056 1.00 55.66 195 ARG A CA 1
ATOM 1487 C C . ARG A 1 195 ? 13.937 2.984 7.861 1.00 55.66 195 ARG A C 1
ATOM 1489 O O . ARG A 1 195 ? 13.088 3.790 8.245 1.00 55.66 195 ARG A O 1
ATOM 1496 N N . GLN A 1 196 ? 13.638 1.839 7.238 1.00 58.91 196 GLN A N 1
ATOM 1497 C CA . GLN A 1 196 ? 12.286 1.290 7.299 1.00 58.91 196 GLN A CA 1
ATOM 1498 C C . GLN A 1 196 ? 11.889 1.295 8.773 1.00 58.91 196 GLN A C 1
ATOM 1500 O O . GLN A 1 196 ? 12.580 0.735 9.629 1.00 58.91 196 GLN A O 1
ATOM 1505 N N . ARG A 1 197 ? 10.852 2.062 9.100 1.00 67.00 197 ARG A N 1
ATOM 1506 C CA . ARG A 1 197 ? 10.412 2.208 10.478 1.00 67.00 197 ARG A CA 1
ATOM 1507 C C . ARG A 1 197 ? 9.593 0.975 10.805 1.00 67.00 197 ARG A C 1
ATOM 1509 O O . ARG A 1 197 ? 8.528 0.758 10.227 1.00 67.00 197 ARG A O 1
ATOM 1516 N N . THR A 1 198 ? 10.103 0.170 11.728 1.00 65.12 198 THR A N 1
ATOM 1517 C CA . THR A 1 198 ? 9.387 -0.997 12.224 1.00 65.12 198 THR A CA 1
ATOM 1518 C C . THR A 1 198 ? 8.169 -0.555 13.025 1.00 65.12 198 THR A C 1
ATOM 1520 O O . THR A 1 198 ? 8.295 0.007 14.112 1.00 65.12 198 THR A O 1
ATOM 1523 N N . MET A 1 199 ? 6.982 -0.847 12.505 1.00 65.38 199 MET A N 1
ATOM 1524 C CA . MET A 1 199 ? 5.735 -0.762 13.253 1.00 65.38 199 MET A CA 1
ATOM 1525 C C . MET A 1 199 ? 5.578 -2.016 14.107 1.00 65.38 199 MET A C 1
ATOM 1527 O O . MET A 1 199 ? 5.797 -3.125 13.625 1.00 65.38 199 MET A O 1
ATOM 1531 N N . ARG A 1 200 ? 5.117 -1.851 15.344 1.00 68.31 200 ARG A N 1
ATOM 1532 C CA . ARG A 1 200 ? 4.769 -2.939 16.263 1.00 68.31 200 ARG A CA 1
ATOM 1533 C C . ARG A 1 200 ? 3.285 -2.839 16.620 1.00 68.31 200 ARG A C 1
ATOM 1535 O O . ARG A 1 200 ? 2.949 -2.239 17.637 1.00 68.31 200 ARG A O 1
ATOM 1542 N N . PRO A 1 201 ? 2.372 -3.393 15.801 1.00 63.25 201 PRO A N 1
ATOM 1543 C CA . PRO A 1 201 ? 0.924 -3.213 15.952 1.00 63.25 201 PRO A CA 1
ATOM 1544 C C . PRO A 1 201 ? 0.383 -3.531 17.349 1.00 63.25 201 PRO A C 1
ATOM 1546 O O . PRO A 1 201 ? -0.536 -2.852 17.814 1.00 63.25 201 PRO A O 1
ATOM 1549 N N . ALA A 1 202 ? 0.980 -4.526 18.014 1.00 59.88 202 ALA A N 1
ATOM 1550 C CA . ALA A 1 202 ? 0.656 -4.945 19.374 1.00 59.88 202 ALA A CA 1
ATOM 1551 C C . ALA A 1 202 ? 0.993 -3.877 20.435 1.00 59.88 202 ALA A C 1
ATOM 1553 O O . ALA A 1 202 ? 0.242 -3.706 21.395 1.00 59.88 202 ALA A O 1
ATOM 1554 N N . SER A 1 203 ? 2.050 -3.076 20.234 1.00 57.19 203 SER A N 1
ATOM 1555 C CA . SER A 1 203 ? 2.419 -1.958 21.120 1.00 57.19 203 SER A CA 1
ATOM 1556 C C . SER A 1 203 ? 1.340 -0.866 21.186 1.00 57.19 203 SER A C 1
ATOM 1558 O O . SER A 1 203 ? 1.322 -0.073 22.130 1.00 57.19 203 SER A O 1
ATOM 1560 N N . TYR A 1 204 ? 0.426 -0.832 20.208 1.00 59.03 204 TYR A N 1
ATOM 1561 C CA . TYR A 1 204 ? -0.645 0.166 20.075 1.00 59.03 204 TYR A CA 1
ATOM 1562 C C . TYR A 1 204 ? -1.996 -0.305 20.616 1.00 59.03 204 TYR A C 1
ATOM 1564 O O . TYR A 1 204 ? -2.956 0.460 20.581 1.00 59.03 204 TYR A O 1
ATOM 1572 N N . MET A 1 205 ? -2.099 -1.562 21.060 1.00 53.91 205 MET A N 1
ATOM 1573 C CA . MET A 1 205 ? -3.369 -2.163 21.487 1.00 53.91 205 MET A CA 1
ATOM 1574 C C . MET A 1 205 ? -3.723 -1.850 22.942 1.00 53.91 205 MET A C 1
ATOM 1576 O O . MET A 1 205 ? -4.898 -1.740 23.280 1.00 53.91 205 MET A O 1
ATOM 1580 N N . ALA A 1 206 ? -2.724 -1.679 23.810 1.00 55.38 206 ALA A N 1
ATOM 1581 C CA . ALA A 1 206 ? -2.969 -1.360 25.211 1.00 55.38 206 ALA A CA 1
ATOM 1582 C C . ALA A 1 206 ? -3.361 0.123 25.378 1.00 55.38 206 ALA A C 1
ATOM 1584 O O . ALA A 1 206 ? -2.706 0.988 24.780 1.00 55.38 206 ALA A O 1
ATOM 1585 N N . PRO A 1 207 ? -4.351 0.447 26.236 1.00 53.34 207 PRO A N 1
ATOM 1586 C CA . PRO A 1 207 ? -4.666 1.827 26.583 1.00 53.34 207 PRO A CA 1
ATOM 1587 C C . PRO A 1 207 ? -3.404 2.594 27.000 1.00 53.34 207 PRO A C 1
ATOM 1589 O O . PRO A 1 207 ? -2.499 2.051 27.653 1.00 53.34 207 PRO A O 1
ATOM 1592 N N . ALA A 1 208 ? -3.324 3.864 26.598 1.00 53.19 208 ALA A N 1
ATOM 1593 C CA . ALA A 1 208 ? -2.331 4.762 27.168 1.00 53.19 208 ALA A CA 1
ATOM 1594 C C . ALA A 1 208 ? -2.674 4.987 28.653 1.00 53.19 208 ALA A C 1
ATOM 1596 O O . ALA A 1 208 ? -3.861 5.094 28.981 1.00 53.19 208 ALA A O 1
ATOM 1597 N N . PRO A 1 209 ? -1.678 5.062 29.554 1.00 55.91 209 PRO A N 1
ATOM 1598 C CA . PRO A 1 209 ? -1.921 5.453 30.936 1.00 55.91 209 PRO A CA 1
ATOM 1599 C C . PRO A 1 209 ? -2.695 6.782 31.012 1.00 55.91 209 PRO A C 1
ATOM 1601 O O . PRO A 1 209 ? -2.541 7.640 30.133 1.00 55.91 209 PRO A O 1
ATOM 1604 N N . PRO A 1 210 ? -3.532 6.994 32.042 1.00 51.09 210 PRO A N 1
ATOM 1605 C CA . PRO A 1 210 ? -4.293 8.229 32.182 1.00 51.09 210 PRO A CA 1
ATOM 1606 C C . PRO A 1 210 ? -3.389 9.470 32.131 1.00 51.09 210 PRO A C 1
ATOM 1608 O O . PRO A 1 210 ? -2.493 9.630 32.952 1.00 51.09 210 PRO A O 1
ATOM 1611 N N . GLY A 1 211 ? -3.650 10.370 31.178 1.00 52.53 211 GLY A N 1
ATOM 1612 C CA . GLY A 1 211 ? -2.879 11.608 30.999 1.00 52.53 211 GLY A CA 1
ATOM 1613 C C . GLY A 1 211 ? -1.719 11.515 30.004 1.00 52.53 211 GLY A C 1
ATOM 1614 O O . GLY A 1 211 ? -1.173 12.554 29.640 1.00 52.53 211 GLY A O 1
ATOM 1615 N N . GLU A 1 212 ? -1.392 10.323 29.501 1.00 53.66 212 GLU A N 1
ATOM 1616 C CA . GLU A 1 212 ? -0.388 10.153 28.450 1.00 53.66 212 GLU A CA 1
ATOM 1617 C C . GLU A 1 212 ? -0.993 10.273 27.036 1.00 53.66 212 GLU A C 1
ATOM 1619 O O . GLU A 1 212 ? -2.161 9.925 26.813 1.00 53.66 212 GLU A O 1
ATOM 1624 N N . PRO A 1 213 ? -0.227 10.790 26.053 1.00 55.00 213 PRO A N 1
ATOM 1625 C CA . PRO A 1 213 ? -0.635 10.781 24.655 1.00 55.00 213 PRO A CA 1
ATOM 1626 C C . PRO A 1 213 ? -0.759 9.347 24.112 1.00 55.00 213 PRO A C 1
ATOM 1628 O O . PRO A 1 213 ? -0.304 8.376 24.710 1.00 55.00 213 PRO A O 1
ATOM 1631 N N . TYR A 1 214 ? -1.396 9.223 22.946 1.00 59.91 214 TYR A N 1
ATOM 1632 C CA . TYR A 1 214 ? -1.559 7.956 22.229 1.00 59.91 214 TYR A CA 1
ATOM 1633 C C . TYR A 1 214 ? -0.216 7.204 22.136 1.00 59.91 214 TYR A C 1
ATOM 1635 O O . TYR A 1 214 ? 0.761 7.801 21.690 1.00 59.91 214 TYR A O 1
ATOM 1643 N N . ARG A 1 215 ? -0.149 5.922 22.545 1.00 61.84 215 ARG A N 1
ATOM 1644 C CA . ARG A 1 215 ? 1.123 5.187 22.760 1.00 61.84 215 ARG A CA 1
ATOM 1645 C C . ARG A 1 215 ? 2.090 5.216 21.577 1.00 61.84 215 ARG A C 1
ATOM 1647 O O . ARG A 1 215 ? 3.297 5.221 21.793 1.00 61.84 215 ARG A O 1
ATOM 1654 N N . TRP A 1 216 ? 1.580 5.269 20.349 1.00 60.03 216 TRP A N 1
ATOM 1655 C CA . TRP A 1 216 ? 2.417 5.433 19.159 1.00 60.03 216 TRP A CA 1
ATOM 1656 C C . TRP A 1 216 ? 3.252 6.727 19.190 1.00 60.03 216 TRP A C 1
ATOM 1658 O O . TRP A 1 216 ? 4.432 6.698 18.851 1.00 60.03 216 TRP A O 1
ATOM 1668 N N . LEU A 1 217 ? 2.682 7.847 19.655 1.00 56.88 217 LEU A N 1
ATOM 1669 C CA . LEU A 1 217 ? 3.422 9.102 19.846 1.00 56.88 217 LEU A CA 1
ATOM 1670 C C . LEU A 1 217 ? 4.531 8.910 20.888 1.00 56.88 217 LEU A C 1
ATOM 1672 O O . LEU A 1 217 ? 5.659 9.332 20.665 1.00 56.88 217 LEU A O 1
ATOM 1676 N N . THR A 1 218 ? 4.236 8.203 21.982 1.00 58.12 218 THR A N 1
ATOM 1677 C CA . THR A 1 218 ? 5.20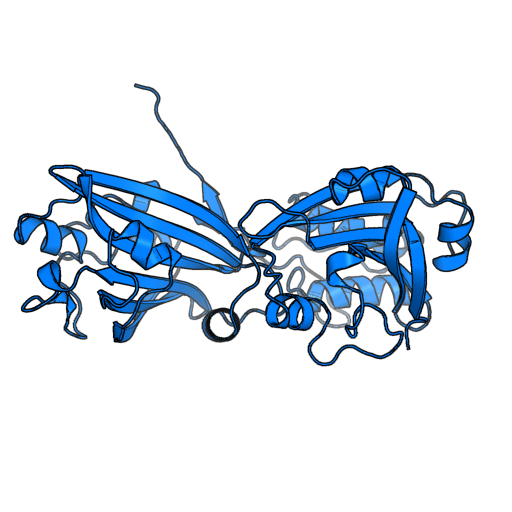9 7.889 23.038 1.00 58.12 218 THR A CA 1
ATOM 1678 C C . THR A 1 218 ? 6.357 7.010 22.532 1.00 58.12 218 THR A C 1
ATOM 1680 O O . THR A 1 218 ? 7.505 7.239 22.901 1.00 58.12 218 THR A O 1
ATOM 1683 N N . GLU A 1 219 ? 6.085 6.020 21.677 1.00 59.06 219 GLU A N 1
ATOM 1684 C CA . GLU A 1 219 ? 7.115 5.160 21.077 1.00 59.06 219 GLU A CA 1
ATOM 1685 C C . GLU A 1 219 ? 8.017 5.946 20.116 1.00 59.06 219 GLU A C 1
ATOM 1687 O O . GLU A 1 219 ? 9.240 5.859 20.214 1.00 59.06 219 GLU A O 1
ATOM 1692 N N . ALA A 1 220 ? 7.441 6.801 19.268 1.00 57.53 220 ALA A N 1
ATOM 1693 C CA . ALA A 1 220 ? 8.213 7.678 18.390 1.00 57.53 220 ALA A CA 1
ATOM 1694 C C . ALA A 1 220 ? 9.078 8.688 19.178 1.00 57.53 220 ALA A C 1
ATOM 1696 O O . ALA A 1 220 ? 10.256 8.865 18.863 1.00 57.53 220 ALA A O 1
ATOM 1697 N N . THR A 1 221 ? 8.553 9.274 20.262 1.00 59.09 221 THR A N 1
ATOM 1698 C CA . THR A 1 221 ? 9.325 10.166 21.148 1.00 59.09 221 THR A CA 1
ATOM 1699 C C . THR A 1 221 ? 10.441 9.438 21.898 1.00 59.09 221 THR A C 1
ATOM 1701 O O . THR A 1 221 ? 11.517 10.004 22.078 1.00 59.09 221 THR A O 1
ATOM 1704 N N . ARG A 1 222 ? 10.252 8.168 22.288 1.00 58.44 222 ARG A N 1
ATOM 1705 C CA . ARG A 1 222 ? 11.324 7.351 22.896 1.00 58.44 222 ARG A CA 1
ATOM 1706 C C . ARG A 1 222 ? 12.509 7.129 21.958 1.00 58.44 222 ARG A C 1
ATOM 1708 O O . ARG A 1 222 ? 13.624 6.950 22.436 1.00 58.44 222 ARG A O 1
ATOM 1715 N N . HIS A 1 223 ? 12.285 7.185 20.649 1.00 57.91 223 HIS A N 1
ATOM 1716 C CA . HIS A 1 223 ? 13.340 7.147 19.637 1.00 57.91 223 HIS A CA 1
ATOM 1717 C C . HIS A 1 223 ? 13.908 8.535 19.290 1.00 57.91 223 HIS A C 1
ATOM 1719 O O . HIS A 1 223 ? 14.635 8.664 18.309 1.00 57.91 223 HIS A O 1
ATOM 1725 N N . GLY A 1 224 ? 13.610 9.561 20.095 1.00 57.28 224 GLY A N 1
ATOM 1726 C CA . GLY A 1 224 ? 14.119 10.922 19.920 1.00 57.28 224 GLY A CA 1
ATOM 1727 C C . GLY A 1 224 ? 13.403 11.734 18.840 1.00 57.28 224 GLY A C 1
ATOM 1728 O O . GLY A 1 224 ? 13.863 12.825 18.524 1.00 57.28 224 GLY A O 1
ATOM 1729 N N . ALA A 1 225 ? 12.295 11.228 18.287 1.00 65.75 225 ALA A N 1
ATOM 1730 C CA . ALA A 1 225 ? 11.581 11.869 17.189 1.00 65.75 225 ALA A CA 1
ATOM 1731 C C . ALA A 1 225 ? 10.382 12.700 17.683 1.00 65.75 225 ALA A C 1
ATOM 1733 O O . ALA A 1 225 ? 9.632 12.290 18.580 1.00 65.75 225 ALA A O 1
ATOM 1734 N N . ALA A 1 226 ? 10.167 13.873 17.086 1.00 72.88 226 ALA A N 1
ATOM 1735 C CA . ALA A 1 226 ? 9.094 14.788 17.460 1.00 72.88 226 ALA A CA 1
ATOM 1736 C C . ALA A 1 226 ? 7.768 14.370 16.804 1.00 72.88 226 ALA A C 1
ATOM 1738 O O . ALA A 1 226 ? 7.424 14.808 15.703 1.00 72.88 226 ALA A O 1
ATOM 1739 N N . ALA A 1 227 ? 7.016 13.501 17.478 1.00 75.12 227 ALA A N 1
ATOM 1740 C CA . ALA A 1 227 ? 5.763 12.961 16.965 1.00 75.12 227 ALA A CA 1
ATOM 1741 C C . ALA A 1 227 ? 4.545 13.811 17.358 1.00 75.12 227 ALA A C 1
ATOM 1743 O O . ALA A 1 227 ? 4.333 14.118 18.532 1.00 75.12 227 ALA A O 1
ATOM 1744 N N . HIS A 1 228 ? 3.697 14.133 16.381 1.00 81.44 228 HIS A N 1
ATOM 1745 C CA . HIS A 1 228 ? 2.470 14.900 16.576 1.00 81.44 228 HIS A CA 1
ATOM 1746 C C . HIS A 1 228 ? 1.284 14.229 15.873 1.00 81.44 228 HIS A C 1
ATOM 1748 O O . HIS A 1 228 ? 1.434 13.532 14.873 1.00 81.44 228 HIS A O 1
ATOM 1754 N N . SER A 1 229 ? 0.077 14.432 16.405 1.00 84.38 229 SER A N 1
ATOM 1755 C CA . SER A 1 229 ? -1.176 13.994 15.778 1.00 84.38 229 SER A CA 1
ATOM 1756 C C . SER A 1 229 ? -2.120 15.182 15.655 1.00 84.38 229 SER A C 1
ATOM 1758 O O . SER A 1 229 ? -2.412 15.858 16.649 1.00 84.38 229 SER A O 1
ATOM 1760 N N . THR A 1 230 ? -2.609 15.413 14.438 1.00 89.81 230 THR A N 1
ATOM 1761 C CA . THR A 1 230 ? -3.497 16.528 14.107 1.00 89.81 230 THR A CA 1
ATOM 1762 C C . THR A 1 230 ? -4.829 15.999 13.594 1.00 89.81 230 THR A C 1
ATOM 1764 O O . THR A 1 230 ? -4.895 15.256 12.614 1.00 89.81 230 THR A O 1
ATOM 1767 N N . LEU A 1 231 ? -5.918 16.407 14.252 1.00 92.50 231 LEU A N 1
ATOM 1768 C CA . LEU A 1 231 ? -7.281 16.083 13.839 1.00 92.50 231 LEU A CA 1
ATOM 1769 C C . LEU A 1 231 ? -7.678 16.917 12.620 1.00 92.50 231 LEU A C 1
ATOM 1771 O O . LEU A 1 231 ? -7.773 18.138 12.703 1.00 92.50 231 LEU A O 1
ATOM 1775 N N . LEU A 1 232 ? -7.939 16.240 11.505 1.00 93.38 232 LEU A N 1
ATOM 1776 C CA . LEU A 1 232 ? -8.296 16.862 10.232 1.00 93.38 232 LEU A CA 1
ATOM 1777 C C . LEU A 1 232 ? -9.809 17.001 10.065 1.00 93.38 232 LEU A C 1
ATOM 1779 O O . LEU A 1 232 ? -10.298 18.034 9.612 1.00 93.38 232 LEU A O 1
ATOM 1783 N N . LYS A 1 233 ? -10.567 15.956 10.417 1.00 94.00 233 LYS A N 1
ATOM 1784 C CA . LYS A 1 233 ? -12.015 15.913 10.181 1.00 94.00 233 LYS A CA 1
ATOM 1785 C C . LYS A 1 233 ? -12.732 15.098 11.249 1.00 94.00 233 LYS A C 1
ATOM 1787 O O . LYS A 1 233 ? -12.244 14.056 11.675 1.00 94.00 233 LYS A O 1
ATOM 1792 N N . VAL A 1 234 ? -13.915 15.570 11.637 1.00 97.31 234 VAL A N 1
ATOM 1793 C CA . VAL A 1 234 ? -14.930 14.788 12.353 1.00 97.31 234 VAL A CA 1
ATOM 1794 C C . VAL A 1 234 ? -16.245 14.994 11.619 1.00 97.31 234 VAL A C 1
ATOM 1796 O O . VAL A 1 234 ? -16.624 16.144 11.396 1.00 97.31 234 VAL A O 1
ATOM 1799 N N . ALA A 1 235 ? -16.890 13.918 11.180 1.00 97.06 235 ALA A N 1
ATOM 1800 C CA . ALA A 1 235 ? -18.131 14.001 10.416 1.00 97.06 235 ALA A CA 1
ATOM 1801 C C . ALA A 1 235 ? -18.915 12.690 10.478 1.00 97.06 235 ALA A C 1
ATOM 1803 O O . ALA A 1 235 ? -18.319 11.619 10.519 1.00 97.06 235 ALA A O 1
ATOM 1804 N N . GLU A 1 236 ? -20.239 12.777 10.412 1.00 97.50 236 GLU A N 1
ATOM 1805 C CA . GLU A 1 236 ? -21.074 11.635 10.045 1.00 97.50 236 GLU A CA 1
ATOM 1806 C C . GLU A 1 236 ? -20.924 11.395 8.537 1.00 97.50 236 GLU A C 1
ATOM 1808 O O . GLU A 1 236 ? -21.052 12.325 7.736 1.00 97.50 236 GLU A O 1
ATOM 1813 N N . VAL A 1 237 ? -20.559 10.176 8.149 1.00 96.81 237 VAL A N 1
ATOM 1814 C CA . VAL A 1 237 ? -20.290 9.814 6.753 1.00 96.81 237 VAL A CA 1
ATOM 1815 C C . VAL A 1 237 ? -20.836 8.428 6.457 1.00 96.81 237 VAL A C 1
ATOM 1817 O O . VAL A 1 237 ? -20.932 7.593 7.353 1.00 96.81 237 VAL A O 1
ATOM 1820 N N . ARG A 1 238 ? -21.111 8.146 5.182 1.00 96.56 238 ARG A N 1
ATOM 1821 C CA . ARG A 1 238 ? -21.219 6.764 4.714 1.00 96.56 238 ARG A CA 1
ATOM 1822 C C . ARG A 1 238 ? -19.806 6.167 4.639 1.00 96.56 238 ARG A C 1
ATOM 1824 O O . ARG A 1 238 ? -18.970 6.741 3.927 1.00 96.56 238 ARG A O 1
ATOM 1831 N N . PRO A 1 239 ? -19.490 5.092 5.380 1.00 94.81 239 PRO A N 1
ATOM 1832 C CA . PRO A 1 239 ? -18.164 4.490 5.322 1.00 94.81 239 PRO A CA 1
ATOM 1833 C C . PRO A 1 239 ? -17.895 3.820 3.966 1.00 94.81 239 PRO A C 1
ATOM 1835 O O . PRO A 1 239 ? -18.828 3.505 3.227 1.00 94.81 239 PRO A O 1
ATOM 1838 N N . PRO A 1 240 ? -16.618 3.583 3.620 1.00 92.69 240 PRO A N 1
ATOM 1839 C CA . PRO A 1 240 ? -16.265 2.662 2.544 1.00 92.69 240 PRO A CA 1
ATOM 1840 C C . PRO A 1 240 ? -16.861 1.266 2.783 1.00 92.69 240 PRO A C 1
ATOM 1842 O O . PRO A 1 240 ? -17.008 0.850 3.929 1.00 92.69 240 PRO A O 1
ATOM 1845 N N . ALA A 1 241 ? -17.151 0.524 1.712 1.00 92.56 241 ALA A N 1
ATOM 1846 C CA . ALA A 1 241 ? -17.856 -0.759 1.796 1.00 92.56 241 ALA A CA 1
ATOM 1847 C C . ALA A 1 241 ? -17.175 -1.788 2.720 1.00 92.56 241 ALA A C 1
ATOM 1849 O O . ALA A 1 241 ? -17.856 -2.486 3.465 1.00 92.56 241 ALA A O 1
ATOM 1850 N N . ASP A 1 242 ? -15.841 -1.853 2.717 1.00 92.12 242 ASP A N 1
ATOM 1851 C CA . ASP A 1 242 ? -15.087 -2.762 3.586 1.00 92.12 242 ASP A CA 1
ATOM 1852 C C . ASP A 1 242 ? -15.151 -2.361 5.068 1.00 92.12 242 ASP A C 1
ATOM 1854 O O . ASP A 1 242 ? -15.134 -3.225 5.940 1.00 92.12 242 ASP A O 1
ATOM 1858 N N . VAL A 1 243 ? -15.283 -1.063 5.355 1.00 95.62 243 VAL A N 1
ATOM 1859 C CA . VAL A 1 243 ? -15.520 -0.536 6.704 1.00 95.62 243 VAL A CA 1
ATOM 1860 C C . VAL A 1 243 ? -16.959 -0.794 7.149 1.00 95.62 243 VAL A C 1
ATOM 1862 O O . VAL A 1 243 ? -17.158 -1.219 8.282 1.00 95.62 243 VAL A O 1
ATOM 1865 N N . SER A 1 244 ? -17.954 -0.579 6.280 1.00 94.75 244 SER A N 1
ATOM 1866 C CA . SER A 1 244 ? -19.359 -0.880 6.593 1.00 94.75 244 SER A CA 1
ATOM 1867 C C . SER A 1 244 ? -19.555 -2.361 6.899 1.00 94.75 244 SER A C 1
ATOM 1869 O O . SER A 1 244 ? -20.150 -2.694 7.919 1.00 94.75 244 SER A O 1
ATOM 1871 N N . ALA A 1 245 ? -18.983 -3.242 6.071 1.00 92.69 245 ALA A N 1
ATOM 1872 C CA . ALA A 1 245 ? -19.012 -4.681 6.306 1.00 92.69 245 ALA A CA 1
ATOM 1873 C C . ALA A 1 245 ? -18.335 -5.057 7.634 1.00 92.69 245 ALA A C 1
ATOM 1875 O O . ALA A 1 245 ? -18.869 -5.864 8.382 1.00 92.69 245 ALA A O 1
ATOM 1876 N N . ALA A 1 246 ? -17.190 -4.446 7.956 1.00 94.25 246 ALA A N 1
ATOM 1877 C CA . ALA A 1 246 ? -16.476 -4.706 9.206 1.00 94.25 246 ALA A CA 1
ATOM 1878 C C . ALA A 1 246 ? -17.199 -4.187 10.464 1.00 94.25 246 ALA A C 1
ATOM 1880 O O . ALA A 1 246 ? -16.995 -4.730 11.543 1.00 94.25 246 ALA A O 1
ATOM 1881 N N . LEU A 1 247 ? -18.030 -3.148 10.340 1.00 96.50 247 LEU A N 1
ATOM 1882 C CA . LEU A 1 247 ? -18.872 -2.634 11.427 1.00 96.50 247 LEU A CA 1
ATOM 1883 C C . LEU A 1 247 ? -20.266 -3.285 11.474 1.00 96.50 247 LEU A C 1
ATOM 1885 O O . LEU A 1 247 ? -21.081 -2.873 12.294 1.00 96.50 247 LEU A O 1
ATOM 1889 N N . ASN A 1 248 ? -20.556 -4.266 10.611 1.00 95.38 248 ASN A N 1
ATOM 1890 C CA . ASN A 1 248 ? -21.891 -4.857 10.446 1.00 95.38 248 ASN A CA 1
ATOM 1891 C C . ASN A 1 248 ? -22.996 -3.815 10.165 1.00 95.38 248 ASN A C 1
ATOM 1893 O O . ASN A 1 248 ? -24.129 -3.964 10.618 1.00 95.38 248 ASN A O 1
ATOM 1897 N N . LEU A 1 249 ? -22.665 -2.759 9.417 1.00 93.56 249 LEU A N 1
ATOM 1898 C CA . LEU A 1 249 ? -23.604 -1.700 9.042 1.00 93.56 249 LEU A CA 1
ATOM 1899 C C . LEU A 1 249 ? -24.323 -2.037 7.735 1.00 93.56 249 LEU A C 1
ATOM 1901 O O . LEU A 1 249 ? -23.738 -2.633 6.823 1.00 93.56 249 LEU A O 1
ATOM 1905 N N . ALA A 1 250 ? -25.567 -1.577 7.599 1.00 91.81 250 ALA A N 1
ATOM 1906 C CA . ALA A 1 250 ? -26.268 -1.634 6.319 1.00 91.81 250 ALA A CA 1
ATOM 1907 C C . ALA A 1 250 ? -25.583 -0.738 5.261 1.00 91.81 250 ALA A C 1
ATOM 1909 O O . ALA A 1 250 ? -24.865 0.212 5.576 1.00 91.81 250 ALA A O 1
ATOM 1910 N N . ALA A 1 251 ? -25.806 -1.022 3.972 1.00 79.56 251 ALA A N 1
ATOM 1911 C CA . ALA A 1 251 ? -25.118 -0.344 2.863 1.00 79.56 251 ALA A CA 1
ATOM 1912 C C . ALA A 1 251 ? -25.367 1.179 2.794 1.00 79.56 251 ALA A C 1
ATOM 1914 O O . ALA A 1 251 ? -24.591 1.924 2.181 1.00 79.56 251 ALA A O 1
ATOM 1915 N N . ASP A 1 252 ? -26.465 1.647 3.382 1.00 87.62 252 ASP A N 1
ATOM 1916 C CA . ASP A 1 252 ? -26.868 3.046 3.452 1.00 87.62 252 ASP A CA 1
ATOM 1917 C C . ASP A 1 252 ? -26.670 3.709 4.813 1.00 87.62 252 ASP A C 1
ATOM 1919 O O . ASP A 1 252 ? -26.788 4.934 4.911 1.00 87.62 252 ASP A O 1
ATOM 1923 N N . GLU A 1 253 ? -26.284 2.928 5.814 1.00 94.81 253 GLU A N 1
ATOM 1924 C CA . GLU A 1 253 ? -26.068 3.387 7.172 1.00 94.81 253 GLU A CA 1
ATOM 1925 C C . GLU A 1 253 ? -24.786 4.224 7.296 1.00 94.81 253 GLU A C 1
ATOM 1927 O O . GLU A 1 253 ? -23.772 4.019 6.616 1.00 94.81 253 GLU A O 1
ATOM 1932 N N . THR A 1 254 ? -24.850 5.234 8.159 1.00 97.44 254 THR A N 1
ATOM 1933 C CA . THR A 1 254 ? -23.765 6.177 8.416 1.00 97.44 254 THR A CA 1
ATOM 1934 C C . THR A 1 254 ? -23.002 5.809 9.687 1.00 97.44 254 THR A C 1
ATOM 1936 O O . THR A 1 254 ? -23.537 5.239 10.634 1.00 97.44 254 THR A O 1
ATOM 1939 N N . ALA A 1 255 ? -21.723 6.174 9.726 1.00 98.12 255 ALA A N 1
ATOM 1940 C CA . ALA A 1 255 ? -20.878 6.062 10.908 1.00 98.12 255 ALA A CA 1
ATOM 1941 C C . ALA A 1 255 ? -20.244 7.416 11.224 1.00 98.12 255 ALA A C 1
ATOM 1943 O O . ALA A 1 255 ? -20.105 8.287 10.355 1.00 98.12 255 ALA A O 1
ATOM 1944 N N . LEU A 1 256 ? -19.798 7.591 12.464 1.00 98.31 256 LEU A N 1
ATOM 1945 C CA . LEU A 1 256 ? -18.993 8.748 12.812 1.00 98.31 256 LEU A CA 1
ATOM 1946 C C . LEU A 1 256 ? -17.534 8.511 12.402 1.00 98.31 256 LEU A C 1
ATOM 1948 O O . LEU A 1 256 ? -16.877 7.624 12.937 1.00 98.31 256 LEU A O 1
ATOM 1952 N N . LEU A 1 257 ? -17.015 9.344 11.501 1.00 98.25 257 LEU A N 1
ATOM 1953 C CA . LEU A 1 257 ? -15.610 9.388 11.104 1.00 98.25 257 LEU A CA 1
ATOM 1954 C C . LEU A 1 257 ? -14.836 10.391 11.963 1.00 98.25 257 LEU A C 1
ATOM 1956 O O . LEU A 1 257 ? -15.215 11.561 12.054 1.00 98.25 257 LEU A O 1
ATOM 1960 N N . ARG A 1 258 ? -13.679 9.967 12.472 1.00 97.00 258 ARG A N 1
ATOM 1961 C CA . ARG A 1 258 ? -12.587 10.826 12.947 1.00 97.00 258 ARG A CA 1
ATOM 1962 C C . ARG A 1 258 ? -11.351 10.583 12.084 1.00 97.00 258 ARG A C 1
ATOM 1964 O O . ARG A 1 258 ? -10.840 9.471 12.029 1.00 97.00 258 ARG A O 1
ATOM 1971 N N . GLN A 1 259 ? -10.864 11.623 11.418 1.00 95.62 259 GLN A N 1
ATOM 1972 C CA . GLN A 1 259 ? -9.700 11.566 10.535 1.00 95.62 259 GLN A CA 1
ATOM 1973 C C . GLN A 1 259 ? -8.552 12.388 11.106 1.00 95.62 259 GLN A C 1
ATOM 1975 O O . GLN A 1 259 ? -8.740 13.552 11.468 1.00 95.62 259 GLN A O 1
ATOM 1980 N N . GLN A 1 260 ? -7.362 11.803 11.142 1.00 92.69 260 GLN A N 1
ATOM 1981 C CA . GLN A 1 260 ? -6.156 12.397 11.704 1.00 92.69 260 GLN A CA 1
ATOM 1982 C C . GLN A 1 260 ? -4.963 12.156 10.782 1.00 92.69 260 GLN A C 1
ATOM 1984 O O . GLN A 1 260 ? -4.906 11.140 10.093 1.00 92.69 260 GLN A O 1
ATOM 1989 N N . ILE A 1 261 ? -4.009 13.082 10.791 1.00 91.81 261 ILE A N 1
ATOM 1990 C CA . ILE A 1 261 ? -2.678 12.875 10.221 1.00 91.81 261 ILE A CA 1
ATOM 1991 C C . ILE A 1 261 ? -1.671 12.853 11.361 1.00 91.81 261 ILE A C 1
ATOM 1993 O O . ILE A 1 261 ? -1.730 13.685 12.272 1.00 91.81 261 ILE A O 1
ATOM 1997 N N . LEU A 1 262 ? -0.771 11.884 11.317 1.00 86.06 262 LEU A N 1
ATOM 1998 C CA . LEU A 1 262 ? 0.355 11.809 12.224 1.00 86.06 262 LEU A CA 1
ATOM 1999 C C . LEU A 1 262 ? 1.591 12.304 11.497 1.00 86.06 262 LEU A C 1
ATOM 2001 O O . LEU A 1 262 ? 1.831 11.931 10.346 1.00 86.06 262 LEU A O 1
ATOM 2005 N N . THR A 1 263 ? 2.368 13.127 12.186 1.00 83.69 263 THR A N 1
ATOM 2006 C CA . THR A 1 263 ? 3.652 13.622 11.710 1.00 83.69 263 THR A CA 1
ATOM 2007 C C . THR A 1 263 ? 4.760 13.210 12.662 1.00 83.69 263 THR A C 1
ATOM 2009 O O . THR A 1 263 ? 4.545 13.084 13.869 1.00 83.69 263 THR A O 1
ATOM 2012 N N . ILE A 1 264 ? 5.946 12.977 12.117 1.00 77.38 264 ILE A N 1
ATOM 2013 C CA . ILE A 1 264 ? 7.176 12.787 12.882 1.00 77.38 264 ILE A CA 1
ATOM 2014 C C . ILE A 1 264 ? 8.210 13.710 12.257 1.00 77.38 264 ILE A C 1
ATOM 2016 O O . ILE A 1 264 ? 8.418 13.632 11.051 1.00 77.38 264 ILE A O 1
ATOM 2020 N N . ASP A 1 265 ? 8.806 14.585 13.067 1.00 77.81 265 ASP A N 1
ATOM 2021 C CA . ASP A 1 265 ? 9.762 15.600 12.603 1.00 77.81 265 ASP A CA 1
ATOM 2022 C C . ASP A 1 265 ? 9.183 16.429 11.434 1.00 77.81 265 ASP A C 1
ATOM 2024 O O . ASP A 1 265 ? 9.824 16.657 10.414 1.00 77.81 265 ASP A O 1
ATOM 2028 N N . ASP A 1 266 ? 7.909 16.824 11.574 1.00 77.31 266 ASP A N 1
ATOM 2029 C CA . ASP A 1 266 ? 7.099 17.571 10.593 1.00 77.31 266 ASP A CA 1
ATOM 2030 C C . ASP A 1 266 ? 6.820 16.875 9.242 1.00 77.31 266 ASP A C 1
ATOM 2032 O O . ASP A 1 266 ? 6.145 17.440 8.369 1.00 77.31 266 ASP A O 1
ATOM 2036 N N . GLU A 1 267 ? 7.226 15.615 9.079 1.00 79.19 267 GLU A N 1
ATOM 2037 C CA . GLU A 1 267 ? 6.875 14.793 7.920 1.00 79.19 267 GLU A CA 1
ATOM 2038 C C . GLU A 1 267 ? 5.598 13.977 8.181 1.00 79.19 267 GLU A C 1
ATOM 2040 O O . GLU A 1 267 ? 5.489 13.338 9.230 1.00 79.19 267 GLU A O 1
ATOM 2045 N N . PRO A 1 268 ? 4.609 13.964 7.263 1.00 84.94 268 PRO A N 1
ATOM 2046 C CA . PRO A 1 268 ? 3.409 13.146 7.410 1.00 84.94 268 PRO A CA 1
ATOM 2047 C C . PRO A 1 268 ? 3.743 11.665 7.240 1.00 84.94 268 PRO A C 1
ATOM 2049 O O . PRO A 1 268 ? 4.181 11.220 6.183 1.00 84.94 268 PRO A O 1
ATOM 2052 N N . VAL A 1 269 ? 3.496 10.891 8.291 1.00 82.88 269 VAL A N 1
ATOM 2053 C CA . VAL A 1 269 ? 3.882 9.479 8.358 1.00 82.88 269 VAL A CA 1
ATOM 2054 C C . VAL A 1 269 ? 2.708 8.523 8.228 1.00 82.88 269 VAL A C 1
ATOM 2056 O O . VAL A 1 269 ? 2.881 7.387 7.792 1.00 82.88 269 VAL A O 1
ATOM 2059 N N . GLU A 1 270 ? 1.514 8.959 8.623 1.00 88.50 270 GLU A N 1
ATOM 2060 C CA . GLU A 1 270 ? 0.334 8.105 8.628 1.00 88.50 270 GLU A CA 1
ATOM 2061 C C . GLU A 1 270 ? -0.955 8.916 8.573 1.00 88.50 270 GLU A C 1
ATOM 2063 O O . GLU A 1 270 ? -1.151 9.850 9.352 1.00 88.50 270 GLU A O 1
ATOM 2068 N N . LEU A 1 271 ? -1.863 8.507 7.690 1.00 93.38 271 LEU A N 1
ATOM 2069 C CA . LEU A 1 271 ? -3.237 8.979 7.649 1.00 93.38 271 LEU A CA 1
ATOM 2070 C C . LEU A 1 271 ? -4.133 7.946 8.334 1.00 93.38 271 LEU A C 1
ATOM 2072 O O . LEU A 1 271 ? -4.182 6.789 7.916 1.00 93.38 271 LEU A O 1
ATOM 2076 N N . VAL A 1 272 ? -4.868 8.377 9.357 1.00 93.44 272 VAL A N 1
ATOM 2077 C CA . VAL A 1 272 ? -5.743 7.521 10.167 1.00 93.44 272 VAL A CA 1
ATOM 2078 C C . VAL A 1 272 ? -7.189 7.964 10.000 1.00 93.44 272 VAL A C 1
ATOM 2080 O O . VAL A 1 272 ? -7.508 9.145 10.147 1.00 93.44 272 VAL A O 1
ATOM 2083 N N . LYS A 1 273 ? -8.076 7.016 9.708 1.00 96.69 273 LYS A N 1
ATOM 2084 C CA . LYS A 1 273 ? -9.529 7.205 9.687 1.00 96.69 273 LYS A CA 1
ATOM 2085 C C . LYS A 1 273 ? -10.184 6.180 10.600 1.00 96.69 273 LYS A C 1
ATOM 2087 O O . LYS A 1 273 ? -10.236 5.007 10.245 1.00 96.69 273 LYS A O 1
ATOM 2092 N N . SER A 1 274 ? -10.690 6.630 11.739 1.00 96.50 274 SER A N 1
ATOM 2093 C CA . SER A 1 274 ? -11.437 5.801 12.686 1.00 96.50 274 SER A CA 1
ATOM 2094 C C . SER A 1 274 ? -12.933 6.027 12.507 1.00 96.50 274 SER A C 1
ATOM 2096 O O . SER A 1 274 ? -13.388 7.171 12.439 1.00 96.50 274 SER A O 1
ATOM 2098 N N . TYR A 1 275 ? -13.680 4.937 12.417 1.00 98.31 275 TYR A N 1
ATOM 2099 C CA . TYR A 1 275 ? -15.117 4.888 12.199 1.00 98.31 275 TYR A CA 1
ATOM 2100 C C . TYR A 1 275 ? -15.782 4.221 13.399 1.00 98.31 275 TYR A C 1
ATOM 2102 O O . TYR A 1 275 ? -15.347 3.155 13.831 1.00 98.31 275 TYR A O 1
ATOM 2110 N N . TYR A 1 276 ? -16.845 4.843 13.905 1.00 97.88 276 TYR A N 1
ATOM 2111 C CA . TYR A 1 276 ? -17.594 4.372 15.069 1.00 97.88 276 TYR A CA 1
ATOM 2112 C C . TYR A 1 276 ? -19.084 4.262 14.726 1.00 97.88 276 TYR A C 1
ATOM 2114 O O . TYR A 1 276 ? -19.622 5.214 14.139 1.00 97.88 276 TYR A O 1
ATOM 2122 N N . PRO A 1 277 ? -19.775 3.173 15.115 1.00 97.75 277 PRO A N 1
ATOM 2123 C CA . PRO A 1 277 ? -21.228 3.080 14.997 1.00 97.75 277 PRO A CA 1
ATOM 2124 C C . PRO A 1 277 ? -21.914 4.286 15.647 1.00 97.75 277 PRO A C 1
ATOM 2126 O O . PRO A 1 277 ? -21.548 4.710 16.749 1.00 97.75 277 PRO A O 1
ATOM 2129 N N . LEU A 1 278 ? -22.926 4.861 14.989 1.00 96.25 278 LEU A N 1
ATOM 2130 C CA . LEU A 1 278 ? -23.573 6.080 15.491 1.00 96.25 278 LEU A CA 1
ATOM 2131 C C . LEU A 1 278 ? -24.285 5.884 16.828 1.00 96.25 278 LEU A C 1
ATOM 2133 O O . LEU A 1 278 ? -24.312 6.822 17.625 1.00 96.25 278 LEU A O 1
ATOM 2137 N N . GLY A 1 279 ? -24.814 4.684 17.085 1.00 95.00 279 GLY A N 1
ATOM 2138 C CA . GLY A 1 279 ? -25.419 4.331 18.371 1.00 95.00 279 GLY A CA 1
ATOM 2139 C C . GLY A 1 279 ? -24.443 4.440 19.546 1.00 95.00 279 GLY A C 1
ATOM 2140 O O . GLY A 1 279 ? -24.850 4.828 20.635 1.00 95.00 279 GLY A O 1
ATOM 2141 N N . ILE A 1 280 ? -23.152 4.189 19.306 1.00 95.38 280 ILE A N 1
ATOM 2142 C CA . ILE A 1 280 ? -22.086 4.328 20.308 1.00 95.38 280 ILE A CA 1
ATOM 2143 C C . ILE A 1 280 ? -21.584 5.775 20.355 1.00 95.38 280 ILE A C 1
ATOM 2145 O O . ILE A 1 280 ? -21.308 6.328 21.415 1.00 95.38 280 ILE A O 1
ATOM 2149 N N . ALA A 1 281 ? -21.444 6.411 19.193 1.00 95.81 281 ALA A N 1
ATOM 2150 C CA . ALA A 1 281 ? -20.785 7.702 19.097 1.00 95.81 281 ALA A CA 1
ATOM 2151 C C . ALA A 1 281 ? -21.649 8.889 19.558 1.00 95.81 281 ALA A C 1
ATOM 2153 O O . ALA A 1 281 ? -21.116 9.849 20.128 1.00 95.81 281 ALA A O 1
ATOM 2154 N N . ARG A 1 282 ? -22.961 8.878 19.286 1.00 94.38 282 ARG A N 1
ATOM 2155 C CA . ARG A 1 282 ? -23.855 10.016 19.563 1.00 94.38 282 ARG A CA 1
ATOM 2156 C C . ARG A 1 282 ? -23.906 10.335 21.060 1.00 94.38 282 ARG A C 1
ATOM 2158 O O . ARG A 1 282 ? -23.968 9.452 21.899 1.00 94.38 282 ARG A O 1
ATOM 2165 N N . GLY A 1 283 ? -23.864 11.627 21.392 1.00 92.38 283 GLY A N 1
ATOM 2166 C CA . GLY A 1 283 ? -23.871 12.096 22.785 1.00 92.38 283 GLY A CA 1
ATOM 2167 C C . GLY A 1 283 ? -22.536 11.951 23.527 1.00 92.38 283 GLY A C 1
ATOM 2168 O O . GLY A 1 283 ? -22.436 12.375 24.674 1.00 92.38 283 GLY A O 1
ATOM 2169 N N . THR A 1 284 ? -21.492 11.419 22.884 1.00 94.69 284 THR A N 1
ATOM 2170 C CA . THR A 1 284 ? -20.174 11.211 23.503 1.00 94.69 284 THR A CA 1
ATOM 2171 C C . THR A 1 284 ? -19.127 12.203 22.991 1.00 94.69 284 THR A C 1
ATOM 2173 O O . THR A 1 284 ? -19.322 12.908 21.992 1.00 94.69 284 THR A O 1
ATOM 2176 N N . ALA A 1 285 ? -17.951 12.210 23.626 1.00 92.25 285 ALA A N 1
ATOM 2177 C CA . ALA A 1 285 ? -16.811 13.014 23.188 1.00 92.25 285 ALA A CA 1
ATOM 2178 C C . ALA A 1 285 ? -16.276 12.635 21.789 1.00 92.25 285 ALA A C 1
ATOM 2180 O O . ALA A 1 285 ? -15.565 13.441 21.185 1.00 92.25 285 ALA A O 1
ATOM 2181 N N . ILE A 1 286 ? -16.641 11.464 21.242 1.00 93.19 286 ILE A N 1
ATOM 2182 C CA . ILE A 1 286 ? -16.213 11.009 19.908 1.00 93.19 286 ILE A CA 1
ATOM 2183 C C . ILE A 1 286 ? -16.715 11.972 18.818 1.00 93.19 286 ILE A C 1
ATOM 2185 O O . ILE A 1 286 ? -15.985 12.249 17.863 1.00 93.19 286 ILE A O 1
ATOM 2189 N N . THR A 1 287 ? -17.901 12.569 18.990 1.00 95.31 287 THR A N 1
ATOM 2190 C CA . THR A 1 287 ? -18.482 13.557 18.050 1.00 95.31 287 THR A CA 1
ATOM 2191 C C . THR A 1 287 ? -17.769 14.913 18.057 1.00 95.31 287 THR A C 1
ATOM 2193 O O . THR A 1 287 ? -17.888 15.693 17.112 1.00 95.31 287 THR A O 1
ATOM 2196 N N . GLY A 1 288 ? -17.005 15.215 19.110 1.00 90.69 288 GLY A N 1
ATOM 2197 C CA . GLY A 1 288 ? -16.357 16.509 19.295 1.00 90.69 288 GLY A CA 1
ATOM 2198 C C . GLY A 1 288 ? -14.975 16.600 18.647 1.00 90.69 288 GLY A C 1
ATOM 2199 O O . GLY A 1 288 ? -14.236 15.627 18.561 1.00 90.69 288 GLY A O 1
ATOM 2200 N N . LYS A 1 289 ? -14.542 17.809 18.271 1.00 89.62 289 LYS A N 1
ATOM 2201 C CA . LYS A 1 289 ? -13.184 18.050 17.731 1.00 89.62 289 LYS A CA 1
ATOM 2202 C C . LYS A 1 289 ? -12.075 18.091 18.796 1.00 89.62 289 LYS A C 1
ATOM 2204 O O . LYS A 1 289 ? -10.906 18.270 18.470 1.00 89.62 289 LYS A O 1
ATOM 2209 N N . ARG A 1 290 ? -12.426 17.967 20.078 1.00 86.69 290 ARG A N 1
ATOM 2210 C CA . ARG A 1 290 ? -11.469 18.028 21.191 1.00 86.69 290 ARG A CA 1
ATOM 2211 C C . ARG A 1 290 ? -10.737 16.693 21.361 1.00 86.69 290 ARG A C 1
ATOM 2213 O O . ARG A 1 290 ? -11.204 15.650 20.897 1.00 86.69 290 ARG A O 1
ATOM 2220 N N . LYS A 1 291 ? -9.582 16.733 22.035 1.00 80.06 291 LYS A N 1
ATOM 2221 C CA . LYS A 1 291 ? -8.901 15.518 22.501 1.00 80.06 291 LYS A CA 1
ATOM 2222 C C . LYS A 1 291 ? -9.816 14.778 23.481 1.00 80.06 291 LYS A C 1
ATOM 2224 O O . LYS A 1 291 ? -10.430 15.405 24.342 1.00 80.06 291 LYS A O 1
ATOM 2229 N N . ILE A 1 292 ? -9.893 13.460 23.335 1.00 83.25 292 ILE A N 1
ATOM 2230 C CA . ILE A 1 292 ? -10.640 12.580 24.237 1.00 83.25 292 ILE A CA 1
ATOM 2231 C C . ILE A 1 292 ? -9.698 12.215 25.385 1.00 83.25 292 ILE A C 1
ATOM 2233 O O . ILE A 1 292 ? -8.602 11.706 25.143 1.00 83.25 292 ILE A O 1
ATOM 2237 N N . LYS A 1 293 ? -10.087 12.523 26.625 1.00 74.38 293 LYS A N 1
ATOM 2238 C CA . LYS A 1 293 ? -9.285 12.208 27.815 1.00 74.38 293 LYS A CA 1
ATOM 2239 C C . LYS A 1 293 ? -9.137 10.686 27.926 1.00 74.38 293 LYS A C 1
ATOM 2241 O O . LYS A 1 293 ? -10.129 9.983 27.822 1.00 74.38 293 LYS A O 1
ATOM 2246 N N . GLY A 1 294 ? -7.908 10.189 28.080 1.00 70.25 294 GLY A N 1
ATOM 2247 C CA . GLY A 1 294 ? -7.631 8.742 28.112 1.00 70.25 294 GLY A CA 1
ATOM 2248 C C . GLY A 1 294 ? -7.731 8.033 26.751 1.00 70.25 294 GLY A C 1
ATOM 2249 O O . GLY A 1 294 ? -7.514 6.826 26.677 1.00 70.25 294 GLY A O 1
ATOM 2250 N N . GLY A 1 295 ? -8.019 8.768 25.669 1.00 78.81 295 GLY A N 1
ATOM 2251 C CA . GLY A 1 295 ? -8.187 8.218 24.325 1.00 78.81 295 GLY A CA 1
ATOM 2252 C C . GLY A 1 295 ? -9.510 7.476 24.117 1.00 78.81 295 GLY A C 1
ATOM 2253 O O . GLY A 1 295 ? -10.295 7.278 25.043 1.00 78.81 295 GLY A O 1
ATOM 2254 N N . THR A 1 296 ? -9.770 7.076 22.872 1.00 84.12 296 THR A N 1
ATOM 2255 C CA . THR A 1 296 ? -11.024 6.396 22.521 1.00 84.12 296 THR A CA 1
ATOM 2256 C C . THR A 1 296 ? -11.204 5.034 23.206 1.00 84.12 296 THR A C 1
ATOM 2258 O O . THR A 1 296 ? -12.309 4.797 23.680 1.00 84.12 296 THR A O 1
ATOM 2261 N N . PRO A 1 297 ? -10.170 4.177 23.361 1.00 81.88 297 PRO A N 1
ATOM 2262 C CA . PRO A 1 297 ? -10.324 2.894 24.057 1.00 81.88 297 PRO A CA 1
ATOM 2263 C C . PRO A 1 297 ? -10.838 3.024 25.498 1.00 81.88 297 PRO A C 1
ATOM 2265 O O . PRO A 1 297 ? -11.718 2.270 25.901 1.00 81.88 297 PRO A O 1
ATOM 2268 N N . SER A 1 298 ? -10.339 4.008 26.257 1.00 82.94 298 SER A N 1
ATOM 2269 C CA . SER A 1 298 ? -10.789 4.251 27.636 1.00 82.94 298 SER A CA 1
ATOM 2270 C C . SER A 1 298 ? -12.234 4.748 27.677 1.00 82.94 298 SER A C 1
ATOM 2272 O O . SER A 1 298 ? -13.027 4.249 28.467 1.00 82.94 298 SER A O 1
ATOM 2274 N N . LEU A 1 299 ? -12.598 5.675 26.782 1.00 88.31 299 LEU A N 1
ATOM 2275 C CA . LEU A 1 299 ? -13.976 6.158 26.671 1.00 88.31 299 LEU A CA 1
ATOM 2276 C C . LEU A 1 299 ? -14.945 5.028 26.295 1.00 88.31 299 LEU A C 1
ATOM 2278 O O . LEU A 1 299 ? -16.024 4.942 26.864 1.00 88.31 299 LEU A O 1
ATOM 2282 N N . LEU A 1 300 ? -14.572 4.161 25.349 1.00 89.81 300 LEU A N 1
ATOM 2283 C CA . LEU A 1 300 ? -15.397 3.017 24.955 1.00 89.81 300 LEU A CA 1
ATOM 2284 C C . LEU A 1 300 ? -15.615 2.063 26.138 1.00 89.81 300 LEU A C 1
ATOM 2286 O O . LEU A 1 300 ? -16.754 1.689 26.405 1.00 89.81 300 LEU A O 1
ATOM 2290 N N . ALA A 1 301 ? -14.570 1.762 26.914 1.00 88.56 301 ALA A N 1
ATOM 2291 C CA . ALA A 1 301 ? -14.699 0.960 28.130 1.00 88.56 301 ALA A CA 1
ATOM 2292 C C . ALA A 1 301 ? -15.619 1.610 29.184 1.00 88.56 301 ALA A C 1
ATOM 2294 O O . ALA A 1 301 ? -16.475 0.927 29.741 1.00 88.56 301 ALA A O 1
ATOM 2295 N N . GLU A 1 302 ? -15.499 2.922 29.422 1.00 89.81 302 GLU A N 1
ATOM 2296 C CA . GLU A 1 302 ? -16.383 3.672 30.334 1.00 89.81 302 GLU A CA 1
ATOM 2297 C C . GLU A 1 302 ? -17.854 3.658 29.885 1.00 89.81 302 GLU A C 1
ATOM 2299 O O . GLU A 1 302 ? -18.757 3.678 30.720 1.00 89.81 302 GLU A O 1
ATOM 2304 N N . LEU A 1 303 ? -18.102 3.595 28.574 1.00 91.88 303 LEU A N 1
ATOM 2305 C CA . LEU A 1 303 ? -19.440 3.506 27.983 1.00 91.88 303 LEU A CA 1
ATOM 2306 C C . LEU A 1 303 ? -20.023 2.081 27.994 1.00 91.88 303 LEU A C 1
ATOM 2308 O O . LEU A 1 303 ? -21.116 1.881 27.469 1.00 91.88 303 LEU A O 1
ATOM 2312 N N . GLY A 1 304 ? -19.318 1.103 28.574 1.00 93.19 304 GLY A N 1
ATOM 2313 C CA . GLY A 1 304 ? -19.742 -0.300 28.603 1.00 93.19 304 GLY A CA 1
ATOM 2314 C C . GLY A 1 304 ? -19.356 -1.100 27.357 1.00 93.19 304 GLY A C 1
ATOM 2315 O O . GLY A 1 304 ? -19.870 -2.195 27.165 1.00 93.19 304 GLY A O 1
ATOM 2316 N N . TYR A 1 305 ? -18.444 -0.579 26.534 1.00 93.56 305 TYR A N 1
ATOM 2317 C CA . TYR A 1 305 ? -17.916 -1.227 25.332 1.00 93.56 305 TYR A CA 1
ATOM 2318 C C . TYR A 1 305 ? -16.398 -1.460 25.455 1.00 93.56 305 TYR A C 1
ATOM 2320 O O . TYR A 1 305 ? -15.612 -0.859 24.715 1.00 93.56 305 TYR A O 1
ATOM 2328 N N . PRO A 1 306 ? -15.925 -2.277 26.417 1.00 89.50 306 PRO A N 1
ATOM 2329 C CA . PRO A 1 306 ? -14.497 -2.524 26.577 1.00 89.50 306 PRO A CA 1
ATOM 2330 C C . PRO A 1 306 ? -13.926 -3.218 25.328 1.00 89.50 306 PRO A C 1
ATOM 2332 O O . PRO A 1 306 ? -14.489 -4.222 24.893 1.00 89.50 306 PRO A O 1
ATOM 2335 N N . PRO A 1 307 ? -12.809 -2.744 24.748 1.00 86.12 307 PRO A N 1
ATOM 2336 C CA . PRO A 1 307 ? -12.117 -3.464 23.680 1.00 86.12 307 PRO A CA 1
ATOM 2337 C C . PRO A 1 307 ? -11.625 -4.837 24.165 1.00 86.12 307 PRO A C 1
ATOM 2339 O O . PRO A 1 307 ? -10.873 -4.912 25.139 1.00 86.12 307 PRO A O 1
ATOM 2342 N N . ARG A 1 308 ? -12.027 -5.918 23.490 1.00 86.50 308 ARG A N 1
ATOM 2343 C CA . ARG A 1 308 ? -11.649 -7.307 23.815 1.00 86.50 308 ARG A CA 1
ATOM 2344 C C . ARG A 1 308 ? -10.736 -7.932 22.776 1.00 86.50 308 ARG A C 1
ATOM 2346 O O . ARG A 1 308 ? -9.760 -8.584 23.134 1.00 86.50 308 ARG A O 1
ATOM 2353 N N . LEU A 1 309 ? -11.037 -7.707 21.501 1.00 82.38 309 LEU A N 1
ATOM 2354 C CA . LEU A 1 309 ? -10.318 -8.291 20.375 1.00 82.38 309 LEU A CA 1
ATOM 2355 C C . LEU A 1 309 ? -10.020 -7.213 19.337 1.00 82.38 309 LEU A C 1
ATOM 2357 O O . LEU A 1 309 ? -10.871 -6.387 19.022 1.00 82.38 309 LEU A O 1
ATOM 2361 N N . SER A 1 310 ? -8.817 -7.245 18.772 1.00 84.50 310 SER A N 1
ATOM 2362 C CA . SER A 1 310 ? -8.450 -6.427 17.618 1.00 84.50 310 SER A CA 1
ATOM 2363 C C . SER A 1 310 ? -7.990 -7.337 16.493 1.00 84.50 310 SER A C 1
ATOM 2365 O O . SER A 1 310 ? -7.078 -8.137 16.687 1.00 84.50 310 SER A O 1
ATOM 2367 N N . VAL A 1 311 ? -8.584 -7.183 15.314 1.00 84.19 311 VAL A N 1
ATOM 2368 C CA . VAL A 1 311 ? -8.216 -7.933 14.111 1.00 84.19 311 VAL A CA 1
ATOM 2369 C C . VAL A 1 311 ? -7.674 -6.964 13.072 1.00 84.19 311 VAL A C 1
ATOM 2371 O O . VAL A 1 311 ? -8.390 -6.070 12.623 1.00 84.19 311 VAL A O 1
ATOM 2374 N N . ASP A 1 312 ? -6.418 -7.158 12.676 1.00 85.50 312 ASP A N 1
ATOM 2375 C CA . ASP A 1 312 ? -5.760 -6.354 11.648 1.00 85.50 312 ASP A CA 1
ATOM 2376 C C . ASP A 1 312 ? -5.747 -7.090 10.309 1.00 85.50 312 ASP A C 1
ATOM 2378 O O . ASP A 1 312 ? -5.272 -8.218 10.196 1.00 85.50 312 ASP A O 1
ATOM 2382 N N . ARG A 1 313 ? -6.216 -6.412 9.261 1.00 84.50 313 ARG A N 1
ATOM 2383 C CA . ARG A 1 313 ? -6.013 -6.795 7.862 1.00 84.50 313 ARG A CA 1
ATOM 2384 C C . ARG A 1 313 ? -5.023 -5.832 7.226 1.00 84.50 313 ARG A C 1
ATOM 2386 O O . ARG A 1 313 ? -5.323 -4.648 7.059 1.00 84.50 313 ARG A O 1
ATOM 2393 N N . VAL A 1 314 ? -3.850 -6.343 6.869 1.00 82.06 314 VAL A N 1
ATOM 2394 C CA . VAL A 1 314 ? -2.760 -5.564 6.269 1.00 82.06 314 VAL A CA 1
ATOM 2395 C C . VAL A 1 314 ? -2.702 -5.821 4.767 1.00 82.06 314 VAL A C 1
ATOM 2397 O O . VAL A 1 314 ? -2.827 -6.957 4.323 1.00 82.06 314 VAL A O 1
ATOM 2400 N N . SER A 1 315 ? -2.523 -4.766 3.978 1.00 78.81 315 SER A N 1
ATOM 2401 C CA . SER A 1 315 ? -2.435 -4.838 2.515 1.00 78.81 315 SER A CA 1
ATOM 2402 C C . SER A 1 315 ? -1.518 -3.746 1.969 1.00 78.81 315 SER A C 1
ATOM 2404 O O . SER A 1 315 ? -1.454 -2.656 2.536 1.00 78.81 315 SER A O 1
ATOM 2406 N N . ALA A 1 316 ? -0.841 -4.010 0.854 1.00 80.31 316 ALA A N 1
ATOM 2407 C CA . ALA A 1 316 ? -0.183 -2.981 0.053 1.00 80.31 316 ALA A CA 1
ATOM 2408 C C . ALA A 1 316 ? -1.088 -2.618 -1.131 1.00 80.31 316 ALA A C 1
ATOM 2410 O O . ALA A 1 316 ? -1.666 -3.506 -1.757 1.00 80.31 316 ALA A O 1
ATOM 2411 N N . ARG A 1 317 ? -1.253 -1.327 -1.430 1.00 76.06 317 ARG A N 1
ATOM 2412 C CA . ARG A 1 317 ? -2.099 -0.873 -2.549 1.00 76.06 317 ARG A CA 1
ATOM 2413 C C . ARG A 1 317 ? -1.669 0.485 -3.089 1.00 76.06 317 ARG A C 1
ATOM 2415 O O . ARG A 1 317 ? -0.942 1.209 -2.420 1.00 76.06 317 ARG A O 1
ATOM 2422 N N . VAL A 1 318 ? -2.167 0.859 -4.264 1.00 77.31 318 VAL A N 1
ATOM 2423 C CA . VAL A 1 318 ? -1.970 2.209 -4.819 1.00 77.31 318 VAL A CA 1
ATOM 2424 C C . VAL A 1 318 ? -2.661 3.249 -3.916 1.00 77.31 318 VAL A C 1
ATOM 2426 O O . VAL A 1 318 ? -3.792 3.007 -3.471 1.00 77.31 318 VAL A O 1
ATOM 2429 N N . PRO A 1 319 ? -2.014 4.390 -3.608 1.00 79.19 319 PRO A N 1
ATOM 2430 C CA . PRO A 1 319 ? -2.635 5.457 -2.830 1.00 79.19 319 PRO A CA 1
ATOM 2431 C C . PRO A 1 319 ? -3.845 6.059 -3.551 1.00 79.19 319 PRO A C 1
ATOM 2433 O O . PRO A 1 319 ? -3.827 6.289 -4.758 1.00 79.19 319 PRO A O 1
ATOM 2436 N N . THR A 1 320 ? -4.885 6.412 -2.795 1.00 82.62 320 THR A N 1
ATOM 2437 C CA . THR A 1 320 ? -5.909 7.340 -3.303 1.00 82.62 320 THR A CA 1
ATOM 2438 C C . THR A 1 320 ? -5.322 8.747 -3.453 1.00 82.62 320 THR A C 1
ATOM 2440 O O . THR A 1 320 ? -4.335 9.080 -2.799 1.00 82.62 320 THR A O 1
ATOM 2443 N N . GLN A 1 321 ? -5.968 9.621 -4.232 1.00 79.81 321 GLN A N 1
ATOM 2444 C CA . GLN A 1 321 ? -5.539 11.021 -4.381 1.00 79.81 321 GLN A CA 1
ATOM 2445 C C . GLN A 1 321 ? -5.374 11.740 -3.029 1.00 79.81 321 GLN A C 1
ATOM 2447 O O . GLN A 1 321 ? -4.412 12.473 -2.814 1.00 79.81 321 GLN A O 1
ATOM 2452 N N . GLU A 1 322 ? -6.299 11.497 -2.100 1.00 87.06 322 GLU A N 1
ATOM 2453 C CA . GLU A 1 322 ? -6.230 12.032 -0.739 1.00 87.06 322 GLU A CA 1
ATOM 2454 C C . GLU A 1 322 ? -5.002 11.509 0.013 1.00 87.06 322 GLU A C 1
ATOM 2456 O O . GLU A 1 322 ? -4.316 12.287 0.665 1.00 87.06 322 GLU A O 1
ATOM 2461 N N . GLN A 1 323 ? -4.708 10.208 -0.077 1.00 86.44 323 GLN A N 1
ATOM 2462 C CA . GLN A 1 323 ? -3.552 9.604 0.591 1.00 86.44 323 GLN A CA 1
ATOM 2463 C C . GLN A 1 323 ? -2.245 10.122 -0.006 1.00 86.44 323 GLN A C 1
ATOM 2465 O O . GLN A 1 323 ? -1.344 10.478 0.746 1.00 86.44 323 GLN A O 1
ATOM 2470 N N . PHE A 1 324 ? -2.173 10.232 -1.334 1.00 75.62 324 PHE A N 1
ATOM 2471 C CA . PHE A 1 324 ? -1.027 10.792 -2.044 1.00 75.62 324 PHE A CA 1
ATOM 2472 C C . PHE A 1 324 ? -0.711 12.214 -1.569 1.00 75.62 324 PHE A C 1
ATOM 2474 O O . PHE A 1 324 ? 0.423 12.513 -1.199 1.00 75.62 324 PHE A O 1
ATOM 2481 N N . GLN A 1 325 ? -1.731 13.074 -1.501 1.00 83.44 325 GLN A N 1
ATOM 2482 C CA . GLN A 1 325 ? -1.580 14.456 -1.044 1.00 83.44 325 GLN A CA 1
ATOM 2483 C C . GLN A 1 325 ? -1.273 14.546 0.455 1.00 83.44 325 GLN A C 1
ATOM 2485 O O . GLN A 1 325 ? -0.361 15.267 0.853 1.00 83.44 325 GLN A O 1
ATOM 2490 N N . ALA A 1 326 ? -2.018 13.817 1.290 1.00 85.69 326 ALA A N 1
ATOM 2491 C CA . ALA A 1 326 ? -1.886 13.885 2.742 1.00 85.69 326 ALA A CA 1
ATOM 2492 C C . ALA A 1 326 ? -0.531 13.354 3.231 1.00 85.69 326 ALA A C 1
ATOM 2494 O O . ALA A 1 326 ? 0.041 13.924 4.157 1.00 85.69 326 ALA A O 1
ATOM 2495 N N . LEU A 1 327 ? -0.013 12.298 2.595 1.00 83.25 327 LEU A N 1
ATOM 2496 C CA . LEU A 1 327 ? 1.279 11.687 2.921 1.00 83.25 327 LEU A CA 1
ATOM 2497 C C . LEU A 1 327 ? 2.450 12.278 2.127 1.00 83.25 327 LEU A C 1
ATOM 2499 O O . LEU A 1 327 ? 3.577 11.838 2.318 1.00 83.25 327 LEU A O 1
ATOM 2503 N N . ARG A 1 328 ? 2.202 13.265 1.250 1.00 83.12 328 ARG A N 1
ATOM 2504 C CA . ARG A 1 328 ? 3.222 13.896 0.392 1.00 83.12 328 ARG A CA 1
ATOM 2505 C C . ARG A 1 328 ? 4.081 12.858 -0.346 1.00 83.12 328 ARG A C 1
ATOM 2507 O O . ARG A 1 328 ? 5.308 12.942 -0.340 1.00 83.12 328 ARG A O 1
ATOM 2514 N N . LEU A 1 329 ? 3.431 11.858 -0.940 1.00 70.75 329 LEU A N 1
ATOM 2515 C CA . LEU A 1 329 ? 4.145 10.776 -1.617 1.00 70.75 329 LEU A CA 1
ATOM 2516 C C . LEU A 1 329 ? 4.918 11.323 -2.833 1.00 70.75 329 LEU A C 1
ATOM 2518 O O . LEU A 1 329 ? 4.393 12.180 -3.546 1.00 70.75 329 LEU A O 1
ATOM 2522 N N . PRO A 1 330 ? 6.153 10.850 -3.079 1.00 55.53 330 PRO A N 1
ATOM 2523 C CA . PRO A 1 330 ? 6.993 11.363 -4.163 1.00 55.53 330 PRO A CA 1
ATOM 2524 C C . PRO A 1 330 ? 6.536 10.890 -5.552 1.00 55.53 330 PRO A C 1
ATOM 2526 O O . PRO A 1 330 ? 6.741 11.592 -6.540 1.00 55.53 330 PRO A O 1
ATOM 2529 N N . SER A 1 331 ? 5.900 9.719 -5.633 1.00 59.31 331 SER A N 1
ATOM 2530 C CA . SER A 1 331 ? 5.393 9.107 -6.867 1.00 59.31 331 SER A CA 1
ATOM 2531 C C . SER A 1 331 ? 4.247 8.129 -6.557 1.00 59.31 331 SER A C 1
ATOM 2533 O O . SER A 1 331 ? 3.704 8.125 -5.450 1.00 59.31 331 SER A O 1
ATOM 2535 N N . ASP A 1 332 ? 3.867 7.289 -7.519 1.00 58.19 332 ASP A N 1
ATOM 2536 C CA . ASP A 1 332 ? 2.824 6.260 -7.427 1.00 58.19 332 ASP A CA 1
ATOM 2537 C C . ASP A 1 332 ? 3.198 5.044 -6.553 1.00 58.19 332 ASP A C 1
ATOM 2539 O O . ASP A 1 332 ? 2.555 3.994 -6.634 1.00 58.19 332 ASP A O 1
ATOM 2543 N N . LEU A 1 333 ? 4.199 5.194 -5.676 1.00 65.75 333 LEU A N 1
ATOM 2544 C CA . LEU A 1 333 ? 4.630 4.150 -4.752 1.00 65.75 333 LEU A CA 1
ATOM 2545 C C . LEU A 1 333 ? 3.456 3.615 -3.914 1.00 65.75 333 LEU A C 1
ATOM 2547 O O . LEU A 1 333 ? 2.623 4.398 -3.436 1.00 65.75 333 LEU A O 1
ATOM 2551 N N . PRO A 1 334 ? 3.416 2.292 -3.661 1.00 73.56 334 PRO A N 1
ATOM 2552 C CA . PRO A 1 334 ? 2.364 1.690 -2.862 1.00 73.56 334 PRO A CA 1
ATOM 2553 C C . PRO A 1 334 ? 2.320 2.267 -1.449 1.00 73.56 334 PRO A C 1
ATOM 2555 O O . PRO A 1 334 ? 3.341 2.595 -0.834 1.00 73.56 334 PRO A O 1
ATOM 2558 N N . VAL A 1 335 ? 1.117 2.313 -0.895 1.00 82.94 335 VAL A N 1
ATOM 2559 C CA . VAL A 1 335 ? 0.890 2.535 0.526 1.00 82.94 335 VAL A CA 1
ATOM 2560 C C . VAL A 1 335 ? 0.682 1.212 1.242 1.00 82.94 335 VAL A C 1
ATOM 2562 O O . VAL A 1 335 ? 0.028 0.306 0.723 1.00 82.94 335 VAL A O 1
ATOM 2565 N N . LEU A 1 336 ? 1.192 1.131 2.467 1.00 84.88 336 LEU A N 1
ATOM 2566 C CA . LEU A 1 336 ? 0.821 0.086 3.405 1.00 84.88 336 LEU A CA 1
ATOM 2567 C C . LEU A 1 336 ? -0.463 0.516 4.110 1.00 84.88 336 LEU A C 1
ATOM 2569 O O . LEU A 1 336 ? -0.520 1.587 4.722 1.00 84.88 336 LEU A O 1
ATOM 2573 N N . ARG A 1 337 ? -1.502 -0.307 4.004 1.00 90.19 337 ARG A N 1
ATOM 2574 C CA . ARG A 1 337 ? -2.790 -0.109 4.655 1.00 90.19 337 ARG A CA 1
ATOM 2575 C C . ARG A 1 337 ? -3.033 -1.174 5.706 1.00 90.19 337 ARG A C 1
ATOM 2577 O O . ARG A 1 337 ? -3.042 -2.357 5.379 1.00 90.19 337 ARG A O 1
ATOM 2584 N N . THR A 1 338 ? -3.426 -0.731 6.892 1.00 88.81 338 THR A N 1
ATOM 2585 C CA . THR A 1 338 ? -3.979 -1.585 7.944 1.00 88.81 338 THR A CA 1
ATOM 2586 C C . THR A 1 338 ? -5.439 -1.214 8.183 1.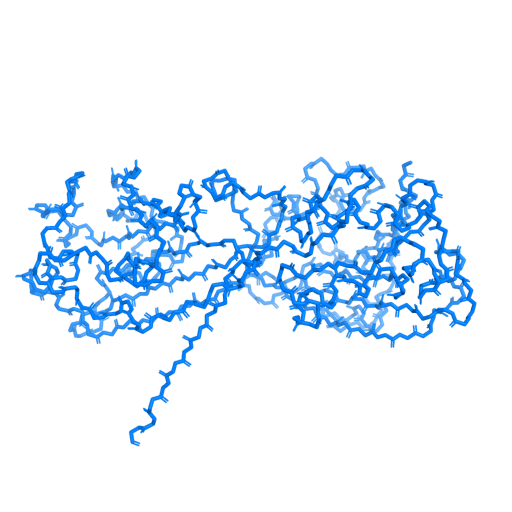00 88.81 338 THR A C 1
ATOM 2588 O O . THR A 1 338 ? -5.751 -0.070 8.513 1.00 88.81 338 THR A O 1
ATOM 2591 N N . LEU A 1 339 ? -6.344 -2.172 7.986 1.00 90.88 339 LEU A N 1
ATOM 2592 C CA . LEU A 1 339 ? -7.740 -2.109 8.414 1.00 90.88 339 LEU A CA 1
ATOM 2593 C C . LEU A 1 339 ? -7.853 -2.881 9.729 1.00 90.88 339 LEU A C 1
ATOM 2595 O O . LEU A 1 339 ? -7.757 -4.105 9.731 1.00 90.88 339 LEU A O 1
ATOM 2599 N N . ARG A 1 340 ? -8.044 -2.162 10.827 1.00 91.88 340 ARG A N 1
ATOM 2600 C CA . ARG A 1 340 ? -8.212 -2.717 12.167 1.00 91.88 340 ARG A CA 1
ATOM 2601 C C . ARG A 1 340 ? -9.681 -2.719 12.548 1.00 91.88 340 ARG A C 1
ATOM 2603 O O . ARG A 1 340 ? -10.312 -1.669 12.460 1.00 91.88 340 ARG A O 1
ATOM 2610 N N . VAL A 1 341 ? -10.191 -3.851 13.013 1.00 94.81 341 VAL A N 1
ATOM 2611 C CA . VAL A 1 341 ? -11.528 -3.972 13.610 1.00 94.81 341 VAL A CA 1
ATOM 2612 C C . VAL A 1 341 ? -11.367 -4.276 15.089 1.00 94.81 341 VAL A C 1
ATOM 2614 O O . VAL A 1 341 ? -10.679 -5.232 15.445 1.00 94.81 341 VAL A O 1
ATOM 2617 N N . VAL A 1 342 ? -11.973 -3.455 15.939 1.00 91.88 342 VAL A N 1
ATOM 2618 C CA . VAL A 1 342 ? -11.988 -3.640 17.389 1.00 91.88 342 VAL A CA 1
ATOM 2619 C C . VAL A 1 342 ? -13.364 -4.142 17.796 1.00 91.88 342 VAL A C 1
ATOM 2621 O O . VAL A 1 342 ? -14.367 -3.475 17.532 1.00 91.88 342 VAL A O 1
ATOM 2624 N N . HIS A 1 343 ? -13.392 -5.291 18.462 1.00 91.75 343 HIS A N 1
ATOM 2625 C CA . HIS A 1 343 ? -14.596 -5.919 18.988 1.00 91.75 343 HIS A CA 1
ATOM 2626 C C . HIS A 1 343 ? -14.645 -5.789 20.509 1.00 91.75 343 HIS A C 1
ATOM 2628 O O . HIS A 1 343 ? -13.606 -5.822 21.182 1.00 91.75 343 HIS A O 1
ATOM 2634 N N . SER A 1 344 ? -15.852 -5.621 21.038 1.00 94.38 344 SER A N 1
ATOM 2635 C CA . SER A 1 344 ? -16.144 -5.625 22.467 1.00 94.38 344 SER A CA 1
ATOM 2636 C C . SER A 1 344 ? -16.601 -7.005 22.943 1.00 94.38 344 SER A C 1
ATOM 2638 O O . SER A 1 344 ? -16.307 -8.015 22.305 1.00 94.38 344 SER A O 1
ATOM 2640 N N . ASP A 1 345 ? -17.284 -7.043 24.086 1.00 92.50 345 ASP A N 1
ATOM 2641 C CA . ASP A 1 345 ? -18.005 -8.223 24.550 1.00 92.50 345 ASP A CA 1
ATOM 2642 C C . ASP A 1 345 ? -18.983 -8.717 23.461 1.00 92.50 345 ASP A C 1
ATOM 2644 O O . ASP A 1 345 ? -19.463 -7.935 22.635 1.00 92.50 345 ASP A O 1
ATOM 2648 N N . ASP A 1 346 ? -19.210 -10.032 23.426 1.00 92.00 346 ASP A N 1
ATOM 2649 C CA . ASP A 1 346 ? -20.059 -10.719 22.437 1.00 92.00 346 ASP A CA 1
ATOM 2650 C C . ASP A 1 346 ? -19.679 -10.472 20.961 1.00 92.00 346 ASP A C 1
ATOM 2652 O O . ASP A 1 346 ? -20.523 -10.551 20.070 1.00 92.00 346 ASP A O 1
ATOM 2656 N N . ASP A 1 347 ? -18.400 -10.180 20.696 1.00 90.94 347 ASP A N 1
ATOM 2657 C CA . ASP A 1 347 ? -17.844 -9.933 19.355 1.00 90.94 347 ASP A CA 1
ATOM 2658 C C . ASP A 1 347 ? -18.511 -8.755 18.613 1.00 90.94 347 ASP A C 1
ATOM 2660 O O . ASP A 1 347 ? -18.532 -8.678 17.384 1.00 90.94 347 ASP A O 1
ATOM 2664 N N . VAL A 1 348 ? -19.062 -7.790 19.358 1.00 94.19 348 VAL A N 1
ATOM 2665 C CA . VAL A 1 348 ? -19.684 -6.593 18.776 1.00 94.19 348 VAL A CA 1
ATOM 2666 C C . VAL A 1 348 ? -18.599 -5.652 18.236 1.00 94.19 348 VAL A C 1
ATOM 2668 O O . VAL A 1 348 ? -17.762 -5.203 19.023 1.00 94.19 348 VAL A O 1
ATOM 2671 N N . PRO A 1 349 ? -18.590 -5.278 16.940 1.00 96.69 349 PRO A N 1
ATOM 2672 C CA . PRO A 1 349 ? -17.610 -4.338 16.404 1.00 96.69 349 PRO A CA 1
ATOM 2673 C C . PRO A 1 349 ? -17.920 -2.906 16.862 1.00 96.69 349 PRO A C 1
ATOM 2675 O O . PRO A 1 349 ? -18.979 -2.349 16.573 1.00 96.69 349 PRO A O 1
ATOM 2678 N N . ILE A 1 350 ? -16.976 -2.284 17.569 1.00 96.38 350 ILE A N 1
ATOM 2679 C CA . ILE A 1 350 ? -17.157 -0.961 18.198 1.00 96.38 350 ILE A CA 1
ATOM 2680 C C . ILE A 1 350 ? -16.331 0.144 17.537 1.00 96.38 350 ILE A C 1
ATOM 2682 O O . ILE A 1 350 ? -16.644 1.329 17.674 1.00 96.38 350 ILE A O 1
ATOM 2686 N N . GLU A 1 351 ? -15.287 -0.228 16.799 1.00 96.69 351 GLU A N 1
ATOM 2687 C CA . GLU A 1 351 ? -14.427 0.695 16.066 1.00 96.69 351 GLU A CA 1
ATOM 2688 C C . GLU A 1 351 ? -13.791 -0.013 14.870 1.00 96.69 351 GLU A C 1
ATOM 2690 O O . GLU A 1 351 ? -13.250 -1.111 14.992 1.00 96.69 351 GLU A O 1
ATOM 2695 N N . VAL A 1 352 ? -13.783 0.658 13.718 1.00 97.12 352 VAL A N 1
ATOM 2696 C CA . VAL A 1 352 ? -12.950 0.269 12.578 1.00 97.12 352 VAL A CA 1
ATOM 2697 C C . VAL A 1 352 ? -11.996 1.397 12.248 1.00 97.12 352 VAL A C 1
ATOM 2699 O O . VAL A 1 352 ? -12.414 2.524 11.998 1.00 97.12 352 VAL A O 1
ATOM 2702 N N . THR A 1 353 ? -10.703 1.100 12.209 1.00 95.12 353 THR A N 1
ATOM 2703 C CA . THR A 1 353 ? -9.662 2.077 11.902 1.00 95.12 353 THR A CA 1
ATOM 2704 C C . THR A 1 353 ? -8.920 1.703 10.629 1.00 95.12 353 THR A C 1
ATOM 2706 O O . THR A 1 353 ? -8.379 0.609 10.499 1.00 95.12 353 THR A O 1
ATOM 2709 N N . VAL A 1 354 ? -8.858 2.642 9.688 1.00 94.19 354 VAL A N 1
ATOM 2710 C CA . VAL A 1 354 ? -8.043 2.559 8.478 1.00 94.19 354 VAL A CA 1
ATOM 2711 C C . VAL A 1 354 ? -6.800 3.418 8.661 1.00 94.19 354 VAL A C 1
ATOM 2713 O O . VAL A 1 354 ? -6.889 4.643 8.708 1.00 94.19 354 VAL A O 1
ATOM 2716 N N . MET A 1 355 ? -5.647 2.768 8.725 1.00 91.31 355 MET A N 1
ATOM 2717 C CA . MET A 1 355 ? -4.321 3.378 8.801 1.00 91.31 355 MET A CA 1
ATOM 2718 C C . MET A 1 355 ? -3.622 3.234 7.455 1.00 91.31 355 MET A C 1
ATOM 2720 O O . MET A 1 355 ? -3.619 2.144 6.883 1.00 91.31 355 MET A O 1
ATOM 2724 N N . VAL A 1 356 ? -3.052 4.318 6.931 1.00 90.69 356 VAL A N 1
ATOM 2725 C CA . VAL A 1 356 ? -2.342 4.323 5.645 1.00 90.69 356 VAL A CA 1
ATOM 2726 C C . VAL A 1 356 ? -1.001 5.029 5.789 1.00 90.69 356 VAL A C 1
ATOM 2728 O O . VAL A 1 356 ? -0.954 6.163 6.265 1.00 90.69 356 VAL A O 1
ATOM 2731 N N . LYS A 1 357 ? 0.071 4.377 5.333 1.00 86.44 357 LYS A N 1
ATOM 2732 C CA . LYS A 1 357 ? 1.457 4.864 5.378 1.00 86.44 357 LYS A CA 1
ATOM 2733 C C . LYS A 1 357 ? 2.145 4.678 4.031 1.00 86.44 357 LYS A C 1
ATOM 2735 O O . LYS A 1 357 ? 1.728 3.845 3.232 1.00 86.44 357 LYS A O 1
ATOM 2740 N N . ALA A 1 358 ? 3.238 5.395 3.796 1.00 78.38 358 ALA A N 1
ATOM 2741 C CA . ALA A 1 358 ? 4.088 5.181 2.627 1.00 78.38 358 ALA A CA 1
ATOM 2742 C C . ALA A 1 358 ? 4.771 3.799 2.699 1.00 78.38 358 ALA A C 1
ATOM 2744 O O . ALA A 1 358 ? 5.616 3.582 3.559 1.00 78.38 358 ALA A O 1
ATOM 2745 N N . GLY A 1 359 ? 4.424 2.853 1.822 1.00 68.50 359 GLY A N 1
ATOM 2746 C CA . GLY A 1 359 ? 4.849 1.451 1.966 1.00 68.50 359 GLY A CA 1
ATOM 2747 C C . GLY A 1 359 ? 6.366 1.249 1.931 1.00 68.50 359 GLY A C 1
ATOM 2748 O O . GLY A 1 359 ? 6.893 0.412 2.648 1.00 68.50 359 GLY A O 1
ATOM 2749 N N . HIS A 1 360 ? 7.081 2.086 1.180 1.00 65.00 360 HIS A N 1
ATOM 2750 C CA . HIS A 1 360 ? 8.544 2.066 1.093 1.00 65.00 360 HIS A CA 1
ATOM 2751 C C . HIS A 1 360 ? 9.269 2.516 2.379 1.00 65.00 360 HIS A C 1
ATOM 2753 O O . HIS A 1 360 ? 10.480 2.346 2.478 1.00 65.00 360 HIS A O 1
ATOM 2759 N N . LEU A 1 361 ? 8.558 3.093 3.356 1.00 70.75 361 LEU A N 1
ATOM 2760 C CA . LEU A 1 361 ? 9.145 3.632 4.591 1.00 70.75 361 LEU A CA 1
ATOM 2761 C C . LEU A 1 361 ? 8.802 2.825 5.848 1.00 70.75 361 LEU A C 1
ATOM 2763 O O . LEU A 1 361 ? 9.346 3.118 6.913 1.00 70.75 361 LEU A O 1
ATOM 2767 N N . TYR A 1 362 ? 7.899 1.847 5.758 1.00 71.06 362 TYR A N 1
ATOM 2768 C CA . TYR A 1 362 ? 7.361 1.152 6.927 1.00 71.06 362 TYR A CA 1
ATOM 2769 C C . TYR A 1 362 ? 7.284 -0.352 6.698 1.00 71.06 362 TYR A C 1
ATOM 2771 O O . TYR A 1 362 ? 6.755 -0.811 5.691 1.00 71.06 362 TYR A O 1
ATOM 2779 N N . GLU A 1 363 ? 7.723 -1.104 7.700 1.00 66.94 363 GLU A N 1
ATOM 2780 C CA . GLU A 1 363 ? 7.491 -2.544 7.818 1.00 66.94 363 GLU A CA 1
ATOM 2781 C C . GLU A 1 363 ? 6.591 -2.818 9.033 1.00 66.94 363 GLU A C 1
ATOM 2783 O O . GLU A 1 363 ? 6.520 -2.006 9.961 1.00 66.94 363 GLU A O 1
ATOM 2788 N N . MET A 1 364 ? 5.907 -3.964 9.062 1.00 69.75 364 MET A N 1
ATOM 2789 C CA . MET A 1 364 ? 5.136 -4.404 10.230 1.00 69.75 364 MET A CA 1
ATOM 2790 C C . MET A 1 364 ? 5.795 -5.617 10.868 1.00 69.75 364 MET A C 1
ATOM 2792 O O . MET A 1 364 ? 5.974 -6.645 10.223 1.00 69.75 364 MET A O 1
ATOM 2796 N N . ARG A 1 365 ? 6.111 -5.505 12.158 1.00 69.50 365 ARG A N 1
ATOM 2797 C CA . ARG A 1 365 ? 6.640 -6.589 12.978 1.00 69.50 365 ARG A CA 1
ATOM 2798 C C . ARG A 1 365 ? 5.597 -7.027 13.989 1.00 69.50 365 ARG A C 1
ATOM 2800 O O . ARG A 1 365 ? 5.114 -6.223 14.785 1.00 69.50 365 ARG A O 1
ATOM 2807 N N . TYR A 1 366 ? 5.319 -8.320 13.983 1.00 64.38 366 TYR A N 1
ATOM 2808 C CA . TYR A 1 366 ? 4.528 -8.978 15.008 1.00 64.38 366 TYR A CA 1
ATOM 2809 C C . TYR A 1 366 ? 5.449 -9.863 15.843 1.00 64.38 366 TYR A C 1
ATOM 2811 O O . TYR A 1 366 ? 6.275 -10.593 15.300 1.00 64.38 366 TYR A O 1
ATOM 2819 N N . GLU A 1 367 ? 5.319 -9.768 17.160 1.00 60.03 367 GLU A N 1
ATOM 2820 C CA . GLU A 1 367 ? 6.006 -10.621 18.125 1.00 60.03 367 GLU A CA 1
ATOM 2821 C C . GLU A 1 367 ? 4.904 -11.358 18.890 1.00 60.03 367 GLU A C 1
ATOM 2823 O O . GLU A 1 367 ? 4.020 -10.722 19.467 1.00 60.03 367 GLU A O 1
ATOM 2828 N N . PHE A 1 368 ? 4.923 -12.687 18.840 1.00 61.25 368 PHE A N 1
ATOM 2829 C CA . PHE A 1 368 ? 3.966 -13.536 19.540 1.00 61.25 368 PHE A CA 1
ATOM 2830 C C . PHE A 1 368 ? 4.738 -14.422 20.508 1.00 61.25 368 PHE A C 1
ATOM 2832 O O . PHE A 1 368 ? 5.719 -15.057 20.116 1.00 61.25 368 PHE A O 1
ATOM 2839 N N . THR A 1 369 ? 4.285 -14.476 21.755 1.00 54.06 369 THR A N 1
ATOM 2840 C CA . THR A 1 369 ? 4.720 -15.508 22.692 1.00 54.06 369 THR A CA 1
ATOM 2841 C C . THR A 1 369 ? 3.706 -16.642 22.581 1.00 54.06 369 THR A C 1
ATOM 2843 O O . THR A 1 369 ? 2.532 -16.387 22.852 1.00 54.06 369 THR A O 1
ATOM 2846 N N . PRO A 1 370 ? 4.096 -17.845 22.128 1.00 42.50 370 PRO A N 1
ATOM 2847 C CA . PRO A 1 370 ? 3.206 -18.995 22.208 1.00 42.50 370 PRO A CA 1
ATOM 2848 C C . PRO A 1 370 ? 2.891 -19.269 23.684 1.00 42.50 370 PRO A C 1
ATOM 2850 O O . PRO A 1 370 ? 3.804 -19.242 24.513 1.00 42.50 370 PRO A O 1
ATOM 2853 N N . GLU A 1 371 ? 1.607 -19.457 23.994 1.00 43.69 371 GLU A N 1
ATOM 2854 C CA . GLU A 1 371 ? 1.147 -19.895 25.320 1.00 43.69 371 GLU A CA 1
ATOM 2855 C C . GLU A 1 371 ? 1.572 -21.332 25.635 1.00 43.69 371 GLU A C 1
ATOM 2857 O O . GLU A 1 371 ? 1.606 -22.166 24.695 1.00 43.69 371 GLU A O 1
#

pLDDT: mean 78.1, std 14.32, range [34.72, 98.31]